Protein AF-A0A6C0I7S0-F1 (afdb_monomer)

Secondary structure (DSSP, 8-state):
--HHHHHHHHHHHHHHHIIIIISPPGGGG--TT----HHHHHHHHHHHHHHHHHHHHHHHHHHHHHHHHHHH-S-HHHHHHHHHHHHHHHIIIIIHHHHHHHHH-GGGGHHHIIIIIHHHHHHHHHHHHHHTBS-HHHHHHHHT-THHHHSS--STTHHHHHHHHT-TTS---B-TT---TTS-TT--HHHHHHHHHHHHHHHHHHHHHHHHHHHHHHHHHHHHHHSPP---HHHHHHHHHHHHHHHHHHHHHHHHHHHHHHT--

Mean predicted aligned error: 9.05 Å

Foldseek 3Di:
DPLLVVLLVQLLVLLCCLLPPQQDDQVVQQPPVRDGPPVVSVVSRVVSVVVSLVSSLVVQLVSLLVVLCVVQVADSVQCSVVSNCLRCVLSCVLVVVLVVCCVVPVCVLLVQLLPVLCVVLVVLLLCLCVVFFQDPVVSVVCNVPSSVPQSVDAPVCLVVSVCQCPPPVHPRRGHQVDDDPPDPPPAGSSRSSVSSRSSSSSRSSSVSSSVSSNVSSVVSVVCSVPDDGPHDPVRVVVVVVVVVVVVVVVVVVVVVVVVVVVVVD

pLDDT: mean 86.62, std 11.08, range [48.31, 98.19]

Nearest PDB structures (foldseek):
  9g2t-assembly1_A  TM=1.875E-01  e=5.196E+00  Mycolicibacterium thermoresistibile ATCC 19527
  4wjg-assembly1_E  TM=1.668E-01  e=9.034E+00  Trypanosoma brucei brucei

Structure (mmCIF, N/CA/C/O backbone):
data_AF-A0A6C0I7S0-F1
#
_entry.id   AF-A0A6C0I7S0-F1
#
loop_
_atom_site.group_PDB
_atom_site.id
_atom_site.type_symbol
_atom_site.label_atom_id
_atom_site.label_alt_id
_atom_site.label_comp_id
_atom_site.label_asym_id
_atom_site.label_entity_id
_atom_site.label_seq_id
_atom_site.pdbx_PDB_ins_code
_atom_site.Cartn_x
_atom_site.Cartn_y
_atom_site.Cartn_z
_atom_site.occupancy
_atom_site.B_iso_or_equiv
_atom_site.auth_seq_id
_atom_site.auth_comp_id
_atom_site.auth_asym_id
_atom_site.auth_atom_id
_atom_site.pdbx_PDB_model_num
ATOM 1 N N . MET A 1 1 ? -4.718 -13.356 21.025 1.00 59.31 1 MET A N 1
ATOM 2 C CA . MET A 1 1 ? -3.854 -12.414 20.284 1.00 59.31 1 MET A CA 1
ATOM 3 C C . MET A 1 1 ? -4.303 -11.017 20.655 1.00 59.31 1 MET A C 1
ATOM 5 O O . MET A 1 1 ? -5.509 -10.812 20.714 1.00 59.31 1 MET A O 1
ATOM 9 N N . ASP A 1 2 ? -3.375 -10.118 20.981 1.00 85.31 2 ASP A N 1
ATOM 10 C CA . ASP A 1 2 ? -3.702 -8.721 21.288 1.00 85.31 2 ASP A CA 1
ATOM 11 C C . ASP A 1 2 ? -4.478 -8.106 20.110 1.00 85.31 2 ASP A C 1
ATOM 13 O O . ASP A 1 2 ? -4.100 -8.317 18.953 1.00 85.31 2 ASP A O 1
ATOM 17 N N . ILE A 1 3 ? -5.572 -7.389 20.389 1.00 86.00 3 ILE A N 1
ATOM 18 C CA . ILE A 1 3 ? -6.407 -6.755 19.359 1.00 86.00 3 ILE A CA 1
ATOM 19 C C . ILE A 1 3 ? -5.583 -5.811 18.481 1.00 86.00 3 ILE A C 1
ATOM 21 O O . ILE A 1 3 ? -5.853 -5.698 17.288 1.00 86.00 3 ILE A O 1
ATOM 25 N N . TYR A 1 4 ? -4.540 -5.201 19.054 1.00 88.56 4 TYR A N 1
ATOM 26 C CA . TYR A 1 4 ? -3.578 -4.368 18.345 1.00 88.56 4 TYR A CA 1
ATOM 27 C C . TYR A 1 4 ? -2.891 -5.150 17.219 1.00 88.56 4 TYR A C 1
ATOM 29 O O . TYR A 1 4 ? -2.842 -4.708 16.070 1.00 88.56 4 TYR A O 1
ATOM 37 N N . LEU A 1 5 ? -2.403 -6.355 17.530 1.00 92.75 5 LEU A N 1
ATOM 38 C CA . LEU A 1 5 ? -1.716 -7.194 16.554 1.00 92.75 5 LEU A CA 1
ATOM 39 C C . LEU A 1 5 ? -2.690 -7.695 15.482 1.00 92.75 5 LEU A C 1
ATOM 41 O O . LEU A 1 5 ? -2.336 -7.729 14.307 1.00 92.75 5 LEU A O 1
ATOM 45 N N . ILE A 1 6 ? -3.930 -8.023 15.867 1.00 94.75 6 ILE A N 1
ATOM 46 C CA . ILE A 1 6 ? -4.990 -8.386 14.913 1.00 94.75 6 ILE A CA 1
ATOM 47 C C . ILE A 1 6 ? -5.251 -7.225 13.947 1.00 94.75 6 ILE A C 1
ATOM 49 O O . ILE A 1 6 ? -5.276 -7.437 12.737 1.00 94.75 6 ILE A O 1
ATOM 53 N N . ALA A 1 7 ? -5.405 -6.004 14.463 1.00 95.12 7 ALA A N 1
ATOM 54 C CA . ALA A 1 7 ? -5.648 -4.805 13.666 1.00 95.12 7 ALA A CA 1
ATOM 55 C C . ALA A 1 7 ? -4.535 -4.544 12.648 1.00 95.12 7 ALA A C 1
ATOM 57 O O . ALA A 1 7 ? -4.828 -4.277 11.478 1.00 95.12 7 ALA A O 1
ATOM 58 N N . LEU A 1 8 ? -3.275 -4.693 13.064 1.00 96.38 8 LEU A N 1
ATOM 59 C CA . LEU A 1 8 ? -2.126 -4.536 12.177 1.00 96.38 8 LEU A CA 1
ATOM 60 C C . LEU A 1 8 ? -2.063 -5.644 11.115 1.00 96.38 8 LEU A C 1
ATOM 62 O O . 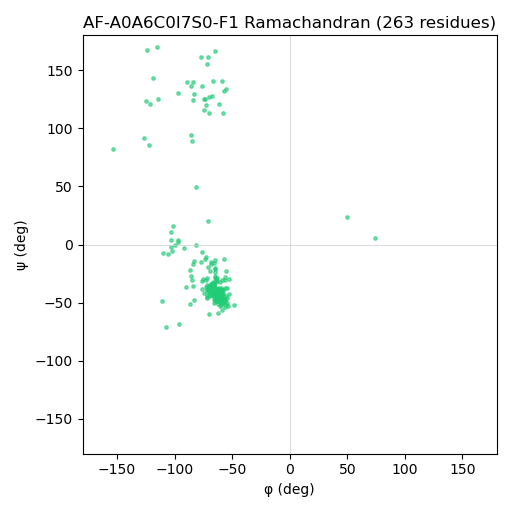LEU A 1 8 ? -1.849 -5.352 9.941 1.00 96.38 8 LEU A O 1
ATOM 66 N N . ILE A 1 9 ? -2.300 -6.904 11.495 1.00 97.12 9 ILE A N 1
ATOM 67 C CA . ILE A 1 9 ? -2.328 -8.033 10.550 1.00 97.12 9 ILE A CA 1
ATOM 68 C C . ILE A 1 9 ? -3.428 -7.830 9.505 1.00 97.12 9 ILE A C 1
ATOM 70 O O . ILE A 1 9 ? -3.169 -7.973 8.312 1.00 97.12 9 ILE A O 1
ATOM 74 N N . VAL A 1 10 ? -4.639 -7.456 9.930 1.00 97.62 10 VAL A N 1
ATOM 75 C CA . VAL A 1 10 ? -5.757 -7.186 9.016 1.00 97.62 10 VAL A CA 1
ATOM 76 C C . VAL A 1 10 ? -5.407 -6.049 8.056 1.00 97.62 10 VAL A C 1
ATOM 78 O O . VAL A 1 10 ? -5.639 -6.179 6.855 1.00 97.62 10 VAL A O 1
ATOM 81 N N . PHE A 1 11 ? -4.784 -4.973 8.544 1.00 98.00 11 PHE A N 1
ATOM 82 C CA . PHE A 1 11 ? -4.325 -3.881 7.686 1.00 98.00 11 PHE A CA 1
ATOM 83 C C . PHE A 1 11 ? -3.283 -4.338 6.653 1.00 98.00 11 PHE A C 1
ATOM 85 O O . PHE A 1 11 ? -3.398 -4.002 5.473 1.00 98.00 11 PHE A O 1
ATOM 92 N N . ILE A 1 12 ? -2.284 -5.123 7.069 1.00 97.88 12 ILE A N 1
ATOM 93 C CA . ILE A 1 12 ? -1.244 -5.649 6.171 1.00 97.88 12 ILE A CA 1
ATOM 94 C C . ILE A 1 12 ? -1.873 -6.537 5.094 1.00 97.88 12 ILE A C 1
ATOM 96 O O . ILE A 1 12 ? -1.572 -6.373 3.914 1.00 97.88 12 ILE A O 1
ATOM 100 N N . VAL A 1 13 ? -2.795 -7.426 5.472 1.00 98.00 13 VAL A N 1
ATOM 101 C CA . VAL A 1 13 ? -3.511 -8.291 4.523 1.00 98.00 13 VAL A CA 1
ATOM 102 C C . VAL A 1 13 ? -4.315 -7.460 3.521 1.00 98.00 13 VAL A C 1
ATOM 104 O O . VAL A 1 13 ? -4.209 -7.695 2.319 1.00 98.00 13 VAL A O 1
ATOM 107 N N . LEU A 1 14 ? -5.067 -6.453 3.977 1.00 98.19 14 LEU A N 1
ATOM 108 C CA . LEU A 1 14 ? -5.803 -5.550 3.085 1.00 98.19 14 LEU A CA 1
ATOM 109 C C . LEU A 1 14 ? -4.871 -4.768 2.153 1.00 98.19 14 LEU A C 1
ATOM 111 O O . LEU A 1 14 ? -5.199 -4.573 0.984 1.00 98.19 14 LEU A O 1
ATOM 115 N N . THR A 1 15 ? -3.701 -4.360 2.645 1.00 97.69 15 THR A N 1
ATOM 116 C CA . THR A 1 15 ? -2.685 -3.664 1.845 1.00 97.69 15 THR A CA 1
ATOM 117 C C . THR A 1 15 ? -2.145 -4.579 0.748 1.00 97.69 15 THR A C 1
ATOM 119 O O . THR A 1 15 ? -2.098 -4.181 -0.415 1.00 97.69 15 THR A O 1
ATOM 122 N N . ILE A 1 16 ? -1.821 -5.834 1.074 1.00 96.56 16 ILE A N 1
ATOM 123 C CA . ILE A 1 16 ? -1.388 -6.834 0.087 1.00 96.56 16 ILE A CA 1
ATOM 124 C C . ILE A 1 16 ? -2.490 -7.074 -0.951 1.00 96.56 16 ILE A C 1
ATOM 126 O O . ILE A 1 16 ? -2.216 -7.022 -2.148 1.00 96.56 16 ILE A O 1
ATOM 130 N N . ILE A 1 17 ? -3.740 -7.273 -0.520 1.00 97.00 17 ILE A N 1
ATOM 131 C CA . ILE A 1 17 ? -4.885 -7.449 -1.429 1.00 97.00 17 ILE A CA 1
ATOM 132 C C . ILE A 1 17 ? -5.022 -6.242 -2.359 1.00 97.00 17 ILE A C 1
ATOM 134 O O . ILE A 1 17 ? -5.227 -6.410 -3.562 1.00 97.00 17 ILE A O 1
ATOM 138 N N . TYR A 1 18 ? -4.873 -5.025 -1.835 1.00 97.44 18 TYR A N 1
ATOM 139 C CA . TYR A 1 18 ? -4.932 -3.828 -2.659 1.00 97.44 18 TYR A CA 1
ATOM 140 C C . TYR A 1 18 ? -3.847 -3.831 -3.740 1.00 97.44 18 TYR A C 1
ATOM 142 O O . TYR A 1 18 ? -4.183 -3.700 -4.912 1.00 97.44 18 TYR A O 1
ATOM 150 N N . PHE A 1 19 ? -2.576 -4.026 -3.388 1.00 95.62 19 PHE A N 1
ATOM 151 C CA . PHE A 1 19 ? -1.480 -3.941 -4.361 1.00 95.62 19 PHE A CA 1
ATOM 152 C C . PHE A 1 19 ? -1.401 -5.124 -5.332 1.00 95.62 19 PHE A C 1
ATOM 154 O O . PHE A 1 19 ? -0.966 -4.928 -6.463 1.00 95.62 19 PHE A O 1
ATOM 161 N N . VAL A 1 20 ? -1.812 -6.324 -4.916 1.00 92.81 20 VAL A N 1
ATOM 162 C CA . VAL A 1 20 ? -1.714 -7.543 -5.737 1.00 92.81 20 VAL A CA 1
ATOM 163 C C . VAL A 1 20 ? -2.967 -7.772 -6.583 1.00 92.81 20 VAL A C 1
ATOM 165 O O . VAL A 1 20 ? -2.861 -8.248 -7.709 1.00 92.81 20 VAL A O 1
ATOM 168 N N . VAL A 1 21 ? -4.154 -7.456 -6.054 1.00 93.25 21 VAL A N 1
ATOM 169 C CA . VAL A 1 21 ? -5.435 -7.828 -6.683 1.00 93.25 21 VAL A CA 1
ATOM 170 C C . VAL A 1 21 ? -6.184 -6.615 -7.219 1.00 93.25 21 VAL A C 1
ATOM 172 O O . VAL A 1 21 ? -6.668 -6.638 -8.350 1.00 93.25 21 VAL A O 1
ATOM 175 N N . LEU A 1 22 ? -6.327 -5.559 -6.414 1.00 94.12 22 LEU A N 1
ATOM 176 C CA . LEU A 1 22 ? -7.192 -4.436 -6.784 1.00 94.12 22 LEU A CA 1
ATOM 177 C C . LEU A 1 22 ? -6.484 -3.443 -7.701 1.00 94.12 22 LEU A C 1
ATOM 179 O O . LEU A 1 22 ? -7.070 -3.031 -8.706 1.00 94.12 22 LEU A O 1
ATOM 183 N N . LYS A 1 23 ? -5.255 -3.039 -7.368 1.00 93.00 23 LYS A N 1
ATOM 184 C CA . LYS A 1 23 ? -4.511 -1.994 -8.072 1.00 93.00 23 LYS A CA 1
ATOM 185 C C . LYS A 1 23 ? -4.375 -2.365 -9.558 1.00 93.00 23 LYS A C 1
ATOM 187 O O . LYS A 1 23 ? -4.072 -3.514 -9.867 1.00 93.00 23 LYS A O 1
ATOM 192 N N . PRO A 1 24 ? -4.671 -1.443 -10.496 1.00 89.81 24 PRO A N 1
ATOM 193 C CA . PRO A 1 24 ? -4.573 -1.742 -11.920 1.00 89.81 24 PRO A CA 1
ATOM 194 C C . PRO A 1 24 ? -3.152 -2.173 -12.294 1.00 89.81 24 PRO A C 1
ATOM 196 O O . PRO A 1 24 ? -2.176 -1.592 -11.821 1.00 89.81 24 PRO A O 1
ATOM 199 N N . ASP A 1 25 ? -3.049 -3.166 -13.172 1.00 86.50 25 ASP A N 1
ATOM 200 C CA . ASP A 1 25 ? -1.787 -3.497 -13.827 1.00 86.50 25 ASP A CA 1
ATOM 201 C C . ASP A 1 25 ? -1.502 -2.424 -14.881 1.00 86.50 25 ASP A C 1
ATOM 203 O O . ASP A 1 25 ? -2.349 -2.162 -15.740 1.00 86.50 25 ASP A O 1
ATOM 207 N N . ILE A 1 26 ? -0.327 -1.797 -14.802 1.00 86.69 26 ILE A N 1
ATOM 208 C CA . ILE A 1 26 ? 0.057 -0.725 -15.720 1.00 86.69 26 ILE A CA 1
ATOM 209 C C . ILE A 1 26 ? 0.155 -1.238 -17.157 1.00 86.69 26 ILE A C 1
ATOM 211 O O . ILE A 1 26 ? -0.156 -0.499 -18.084 1.00 86.69 26 ILE A O 1
ATOM 215 N N . LEU A 1 27 ? 0.478 -2.523 -17.355 1.00 84.88 27 LEU A N 1
ATOM 216 C CA . LEU A 1 27 ? 0.561 -3.110 -18.691 1.00 84.88 27 LEU A CA 1
ATOM 217 C C . LEU A 1 27 ? -0.790 -3.182 -19.395 1.00 84.88 27 LEU A C 1
ATOM 219 O O . LEU A 1 27 ? -0.850 -3.054 -20.613 1.00 84.88 27 LEU A O 1
ATOM 223 N N . LYS A 1 28 ? -1.877 -3.363 -18.640 1.00 82.81 28 LYS A N 1
ATOM 224 C CA . LYS A 1 28 ? -3.237 -3.406 -19.199 1.00 82.81 28 LYS A CA 1
ATOM 225 C C . LYS A 1 28 ? -3.738 -2.030 -19.631 1.00 82.81 28 LYS A C 1
ATOM 227 O O . LYS A 1 28 ? -4.759 -1.956 -20.301 1.00 82.81 28 LYS A O 1
ATOM 232 N N . GLN A 1 29 ? -3.038 -0.973 -19.223 1.00 80.00 29 GLN A N 1
ATOM 233 C CA . GLN A 1 29 ? -3.363 0.414 -19.535 1.00 80.00 29 GLN A CA 1
ATOM 234 C C . GLN A 1 29 ? -2.468 0.992 -20.634 1.00 80.00 29 GLN A C 1
ATOM 236 O O . GLN A 1 29 ? -2.584 2.176 -20.932 1.00 80.00 29 GLN A O 1
ATOM 241 N N . ILE A 1 30 ? -1.574 0.192 -21.227 1.00 79.69 30 ILE A N 1
ATOM 242 C CA . ILE A 1 30 ? -0.756 0.647 -22.351 1.00 79.69 30 ILE A CA 1
ATOM 243 C C . ILE A 1 30 ? -1.656 0.704 -23.601 1.00 79.69 30 ILE A C 1
ATOM 245 O O . ILE A 1 30 ? -2.151 -0.343 -24.024 1.00 79.69 30 ILE A O 1
ATOM 249 N N . PRO A 1 31 ? -1.892 1.892 -24.189 1.00 73.19 31 PRO A N 1
ATOM 250 C CA . PRO A 1 31 ? -2.618 2.027 -25.450 1.00 73.19 31 PRO A CA 1
ATOM 251 C C . PRO A 1 31 ? -1.850 1.382 -26.614 1.00 73.19 31 PRO A C 1
ATOM 253 O O . PRO A 1 31 ? -0.652 1.120 -26.518 1.00 73.19 31 PRO A O 1
ATOM 256 N N . GLU A 1 32 ? -2.514 1.196 -27.759 1.00 69.38 32 GLU A N 1
ATOM 257 C CA . GLU A 1 32 ? -1.899 0.632 -28.977 1.00 69.38 32 GLU A CA 1
ATOM 258 C C . GLU A 1 32 ? -0.644 1.395 -29.445 1.00 69.38 32 GLU A C 1
ATOM 260 O O . GLU A 1 32 ? 0.214 0.822 -30.112 1.00 69.38 32 GLU A O 1
ATOM 265 N N . SER A 1 33 ? -0.494 2.668 -29.057 1.00 69.94 33 SER A N 1
ATOM 266 C CA . SER A 1 33 ? 0.694 3.480 -29.343 1.00 69.94 33 SER A CA 1
ATOM 267 C C . SER A 1 33 ? 1.959 3.036 -28.595 1.00 69.94 33 SER A C 1
ATOM 269 O O . SER A 1 33 ? 3.051 3.477 -28.946 1.00 69.94 33 SER A O 1
ATOM 271 N N . GLY A 1 34 ? 1.845 2.194 -27.560 1.00 74.88 34 GLY A N 1
ATOM 272 C CA . GLY A 1 34 ? 2.985 1.694 -26.781 1.00 74.88 34 GLY A CA 1
ATOM 273 C C . GLY A 1 34 ? 3.616 2.712 -25.818 1.00 74.88 34 GLY A C 1
ATOM 274 O O . GLY A 1 34 ? 4.642 2.409 -25.197 1.00 74.88 34 GLY A O 1
ATOM 275 N N . ILE A 1 35 ? 3.020 3.903 -25.689 1.00 80.31 35 ILE A N 1
ATOM 276 C CA . ILE A 1 35 ? 3.423 4.965 -24.757 1.00 80.31 35 ILE A CA 1
ATOM 277 C C . ILE A 1 35 ? 2.545 4.881 -23.511 1.00 80.31 35 ILE A C 1
ATOM 279 O O . ILE A 1 35 ? 1.322 4.812 -23.620 1.00 80.31 35 ILE A O 1
ATOM 283 N N . ILE A 1 36 ? 3.157 4.892 -22.331 1.00 84.19 36 ILE A N 1
ATOM 284 C CA . ILE A 1 36 ? 2.434 4.830 -21.061 1.00 84.19 36 ILE A CA 1
ATOM 285 C C . ILE A 1 36 ? 1.730 6.161 -20.797 1.00 84.19 36 ILE A C 1
ATOM 287 O O . ILE A 1 36 ? 2.371 7.194 -20.614 1.00 84.19 36 ILE A O 1
ATOM 291 N N . ASP A 1 37 ? 0.406 6.114 -20.683 1.00 87.50 37 ASP A N 1
ATOM 292 C CA . ASP A 1 37 ? -0.381 7.220 -20.144 1.00 87.50 37 ASP A CA 1
ATOM 293 C C . ASP A 1 37 ? -0.442 7.111 -18.610 1.00 87.50 37 ASP A C 1
ATOM 295 O O . ASP A 1 37 ? -1.257 6.387 -18.023 1.00 87.50 37 ASP A O 1
ATOM 299 N N . VAL A 1 38 ? 0.480 7.814 -17.948 1.00 86.94 38 VAL A N 1
ATOM 300 C CA . VAL A 1 38 ? 0.603 7.815 -16.483 1.00 86.94 38 VAL A CA 1
ATOM 301 C C . VAL A 1 38 ? -0.632 8.436 -15.816 1.00 86.94 38 VAL A C 1
ATOM 303 O O . VAL A 1 38 ? -1.038 7.990 -14.737 1.00 86.94 38 VAL A O 1
ATOM 306 N N . GLU A 1 39 ? -1.263 9.431 -16.443 1.00 88.12 39 GLU A N 1
ATOM 307 C CA . GLU A 1 39 ? -2.434 10.120 -15.894 1.00 88.12 39 GLU A CA 1
ATOM 308 C C . GLU A 1 39 ? -3.678 9.226 -15.938 1.00 88.12 39 GLU A C 1
ATOM 310 O O . GLU A 1 39 ? -4.376 9.073 -14.924 1.00 88.12 39 GLU A O 1
ATOM 315 N N . ALA A 1 40 ? -3.917 8.554 -17.067 1.00 88.44 40 ALA A N 1
ATOM 316 C CA . ALA A 1 40 ? -4.988 7.570 -17.197 1.00 88.44 40 ALA A CA 1
ATOM 317 C C . ALA A 1 40 ? -4.796 6.403 -16.218 1.00 88.44 40 ALA A C 1
ATOM 319 O O . ALA A 1 40 ? -5.744 5.984 -15.538 1.00 88.44 40 ALA A O 1
ATOM 320 N N . TYR A 1 41 ? -3.558 5.916 -16.068 1.00 89.44 41 TYR A N 1
ATOM 321 C CA . TYR A 1 41 ? -3.226 4.884 -15.088 1.00 89.44 41 TYR A CA 1
ATOM 322 C C . TYR A 1 41 ? -3.574 5.322 -13.655 1.00 89.44 41 TYR A C 1
ATOM 324 O O . TYR A 1 41 ? -4.297 4.598 -12.960 1.00 89.44 41 TYR A O 1
ATOM 332 N N . LYS A 1 42 ? -3.141 6.514 -13.222 1.00 89.44 42 LYS A N 1
ATOM 333 C CA . LYS A 1 42 ? -3.455 7.057 -11.886 1.00 89.44 42 LYS A CA 1
ATOM 334 C C . LYS A 1 42 ? -4.958 7.202 -11.666 1.00 89.44 42 LYS A C 1
ATOM 336 O O . LYS A 1 42 ? -5.481 6.717 -10.661 1.00 89.44 42 LYS A O 1
ATOM 341 N N . THR A 1 43 ? -5.661 7.780 -12.635 1.00 91.06 43 THR A N 1
ATOM 342 C CA . THR A 1 43 ? -7.117 7.978 -12.580 1.00 91.06 43 THR A CA 1
ATOM 343 C C . THR A 1 43 ? -7.856 6.650 -12.422 1.00 91.06 43 THR A C 1
ATOM 345 O O . THR A 1 43 ? -8.783 6.542 -11.620 1.00 91.06 43 THR A O 1
ATOM 348 N N . SER A 1 44 ? -7.396 5.596 -13.102 1.00 90.81 44 SER A N 1
ATOM 349 C CA . SER A 1 44 ? -7.967 4.251 -12.961 1.00 90.81 44 SER A CA 1
ATOM 350 C C . SER A 1 44 ? -7.698 3.596 -11.596 1.00 90.81 44 SER A C 1
ATOM 352 O O . SER A 1 44 ? -8.434 2.696 -11.182 1.00 90.81 44 SER A O 1
ATOM 354 N N . ALA A 1 45 ? -6.659 4.034 -10.878 1.00 92.81 45 ALA A N 1
ATOM 355 C CA . ALA A 1 45 ? -6.294 3.506 -9.567 1.00 92.81 45 ALA A CA 1
ATOM 356 C C . ALA A 1 45 ? -7.078 4.159 -8.415 1.00 92.81 45 ALA A C 1
ATOM 358 O O . ALA A 1 45 ? -7.351 3.482 -7.421 1.00 92.81 45 ALA A O 1
ATOM 359 N N . TYR A 1 46 ? -7.490 5.427 -8.534 1.00 92.69 46 TYR A N 1
ATOM 360 C CA . TYR A 1 46 ? -8.138 6.162 -7.436 1.00 92.69 46 TYR A CA 1
ATOM 361 C C . TYR A 1 46 ? -9.442 5.539 -6.910 1.00 92.69 46 TYR A C 1
ATOM 363 O O . TYR A 1 46 ? -9.577 5.432 -5.689 1.00 92.69 46 TYR A O 1
ATOM 371 N N . PRO A 1 47 ? -10.381 5.044 -7.744 1.00 94.62 47 PRO A N 1
ATOM 372 C CA . PRO A 1 47 ? -11.585 4.390 -7.226 1.00 94.62 47 PRO A CA 1
ATOM 373 C C . PRO A 1 47 ? -11.262 3.132 -6.406 1.00 94.62 47 PRO A C 1
ATOM 375 O O . PRO A 1 47 ? -11.865 2.880 -5.365 1.00 94.62 47 PRO A O 1
ATOM 378 N N . LYS A 1 48 ? -10.263 2.356 -6.841 1.00 95.81 48 LYS A N 1
ATOM 379 C CA . LYS A 1 48 ? -9.801 1.146 -6.145 1.00 95.81 48 LYS A CA 1
ATOM 380 C C . LYS A 1 48 ? -9.088 1.485 -4.838 1.00 95.81 48 LYS A C 1
ATOM 382 O O . LYS A 1 48 ? -9.254 0.774 -3.850 1.00 95.81 48 LYS A O 1
ATOM 387 N N . LEU A 1 49 ? -8.342 2.589 -4.817 1.00 96.00 49 LEU A N 1
ATOM 388 C CA . LEU A 1 49 ? -7.738 3.128 -3.602 1.00 96.00 49 LEU A CA 1
ATOM 389 C C . LEU A 1 49 ? -8.810 3.568 -2.594 1.00 96.00 49 LEU A C 1
ATOM 391 O O . LEU A 1 49 ? -8.689 3.266 -1.411 1.00 96.00 49 LEU A O 1
ATOM 395 N N . ALA A 1 50 ? -9.893 4.203 -3.053 1.00 95.88 50 ALA A N 1
ATOM 396 C CA . ALA A 1 50 ? -11.016 4.569 -2.191 1.00 95.88 50 ALA A CA 1
ATOM 397 C C . ALA A 1 50 ? -11.689 3.331 -1.568 1.00 95.88 50 ALA A C 1
ATOM 399 O O . ALA A 1 50 ? -11.958 3.319 -0.367 1.00 95.88 50 ALA A O 1
ATOM 400 N N . ILE A 1 51 ? -11.886 2.260 -2.349 1.00 96.94 51 ILE A N 1
ATOM 401 C CA . ILE A 1 51 ? -12.393 0.972 -1.840 1.00 96.94 51 ILE A CA 1
ATOM 402 C C . ILE A 1 51 ? -11.467 0.412 -0.753 1.00 96.94 51 ILE A C 1
ATOM 404 O O . ILE A 1 51 ? -11.949 -0.027 0.291 1.00 96.94 51 ILE A O 1
ATOM 408 N N . PHE A 1 52 ? -10.148 0.457 -0.965 1.00 97.62 52 PHE A N 1
ATOM 409 C CA . PHE A 1 52 ? -9.167 0.040 0.038 1.00 97.62 52 PHE A CA 1
ATOM 410 C C . PHE A 1 52 ? -9.288 0.851 1.338 1.00 97.62 52 PHE A C 1
ATOM 412 O O . PHE A 1 52 ? -9.378 0.254 2.410 1.00 97.62 52 PHE A O 1
ATOM 419 N N . VAL A 1 53 ? -9.365 2.185 1.262 1.00 97.50 53 VAL A N 1
ATOM 420 C CA . VAL A 1 53 ? -9.512 3.050 2.450 1.00 97.50 53 VAL A CA 1
ATOM 421 C C . VAL A 1 53 ? -10.800 2.733 3.211 1.00 97.50 53 VAL A C 1
ATOM 423 O O . VAL A 1 53 ? -10.773 2.587 4.432 1.00 97.50 53 VAL A O 1
ATOM 426 N N . VAL A 1 54 ? -11.920 2.557 2.504 1.00 97.38 54 VAL A N 1
ATOM 427 C CA . VAL A 1 54 ? -13.200 2.179 3.122 1.00 97.38 54 VAL A CA 1
ATOM 428 C C . VAL A 1 54 ? -13.099 0.814 3.807 1.00 97.38 54 VAL A C 1
ATOM 430 O O . VAL A 1 54 ? -13.526 0.677 4.954 1.00 97.38 54 VAL A O 1
ATOM 433 N N . ALA A 1 55 ? -12.495 -0.181 3.151 1.00 97.94 55 ALA A N 1
ATOM 434 C CA . ALA A 1 55 ? -12.297 -1.510 3.729 1.00 97.94 55 ALA A CA 1
ATOM 435 C C . ALA A 1 55 ? -11.433 -1.461 4.999 1.00 97.94 55 ALA A C 1
ATOM 437 O O . ALA A 1 55 ? -11.775 -2.090 6.004 1.00 97.94 55 ALA A O 1
ATOM 438 N N . VAL A 1 56 ? -10.359 -0.663 4.988 1.00 98.00 56 VAL A N 1
ATOM 439 C CA . VAL A 1 56 ? -9.534 -0.409 6.174 1.00 98.00 56 VAL A CA 1
ATOM 440 C C . VAL A 1 56 ? -10.388 0.202 7.280 1.00 98.00 56 VAL A C 1
ATOM 442 O O . VAL A 1 56 ? -10.497 -0.403 8.341 1.00 98.00 56 VAL A O 1
ATOM 445 N N . CYS A 1 57 ? -11.065 1.327 7.046 1.00 97.56 57 CYS A N 1
ATOM 446 C CA . CYS A 1 57 ? -11.856 1.988 8.086 1.00 97.56 57 CYS A CA 1
ATOM 447 C C . CYS A 1 57 ? -12.944 1.081 8.681 1.00 97.56 57 CYS A C 1
ATOM 449 O O . CYS A 1 57 ? -13.103 1.055 9.900 1.00 97.56 57 CYS A O 1
ATOM 451 N N . ILE A 1 58 ? -13.649 0.298 7.857 1.00 97.75 58 ILE A N 1
ATOM 452 C CA . ILE A 1 58 ? -14.661 -0.660 8.332 1.00 97.75 58 ILE A CA 1
ATOM 453 C C . ILE A 1 58 ? -14.013 -1.743 9.198 1.00 97.75 58 ILE A C 1
ATOM 455 O O . ILE A 1 58 ? -14.488 -2.009 10.302 1.00 97.75 58 ILE A O 1
ATOM 459 N N . SER A 1 59 ? -12.919 -2.352 8.731 1.00 97.56 59 SER A N 1
ATOM 460 C CA . SER A 1 59 ? -12.238 -3.412 9.483 1.00 97.56 59 SER A CA 1
ATOM 461 C C . SER A 1 59 ? -11.727 -2.919 10.842 1.00 97.56 59 SER A C 1
ATOM 463 O O . SER A 1 59 ? -11.935 -3.572 11.863 1.00 97.56 59 SER A O 1
ATOM 465 N N . GLN A 1 60 ? -11.143 -1.722 10.875 1.00 97.12 60 GLN A N 1
ATOM 466 C CA . GLN A 1 60 ? -10.606 -1.108 12.086 1.00 97.12 60 GLN A CA 1
ATOM 467 C C . GLN A 1 60 ? -11.724 -0.697 13.044 1.00 97.12 60 GLN A C 1
ATOM 469 O O . GLN A 1 60 ? -11.605 -0.883 14.252 1.00 97.12 60 GLN A O 1
ATOM 474 N N . PHE A 1 61 ? -12.853 -0.226 12.515 1.00 96.19 61 PHE A N 1
ATOM 475 C CA . PHE A 1 61 ? -14.019 0.124 13.319 1.00 96.19 61 PHE A CA 1
ATOM 476 C C . PHE A 1 61 ? -14.617 -1.100 14.017 1.00 96.19 61 PHE A C 1
ATOM 478 O O . PHE A 1 61 ? -14.934 -1.038 15.208 1.00 96.19 61 PHE A O 1
ATOM 485 N N . ILE A 1 62 ? -14.718 -2.229 13.307 1.00 95.00 62 ILE A N 1
ATOM 486 C CA . ILE A 1 62 ? -15.181 -3.501 13.876 1.00 95.00 62 ILE A CA 1
ATOM 487 C C . ILE A 1 62 ? -14.259 -3.938 15.021 1.00 95.00 62 ILE A C 1
ATOM 489 O O . ILE A 1 62 ? -14.744 -4.263 16.106 1.00 95.00 62 ILE A O 1
ATOM 493 N N . LEU A 1 63 ? -12.940 -3.903 14.814 1.00 94.81 63 LEU A N 1
ATOM 494 C CA . LEU A 1 63 ? -11.964 -4.317 15.827 1.00 94.81 63 LEU A CA 1
ATOM 495 C C . LEU A 1 63 ? -11.949 -3.385 17.044 1.00 94.81 63 LEU A C 1
ATOM 497 O O . LEU A 1 63 ? -11.974 -3.860 18.177 1.00 94.81 63 LEU A O 1
ATOM 501 N N . ASN A 1 64 ? -11.992 -2.069 16.837 1.00 93.44 64 ASN A N 1
ATOM 502 C CA . ASN A 1 64 ? -12.027 -1.096 17.931 1.00 93.44 64 ASN A CA 1
ATOM 503 C C . ASN A 1 64 ? -13.329 -1.187 18.739 1.00 93.44 64 ASN A C 1
ATOM 505 O O . ASN A 1 64 ? -13.315 -1.072 19.965 1.00 93.44 64 ASN A O 1
ATOM 509 N N . THR A 1 65 ? -14.452 -1.461 18.072 1.00 91.75 65 THR A N 1
ATOM 510 C CA . THR A 1 65 ? -15.732 -1.724 18.745 1.00 91.75 65 THR A CA 1
ATOM 511 C C . THR A 1 65 ? -15.665 -3.013 19.563 1.00 91.75 65 THR A C 1
ATOM 513 O O . THR A 1 65 ? -16.098 -3.037 20.715 1.00 91.75 65 THR A O 1
ATOM 516 N N . ALA A 1 66 ? -15.091 -4.082 19.002 1.00 90.31 66 ALA A N 1
ATOM 517 C CA . ALA A 1 66 ? -14.897 -5.340 19.717 1.00 90.31 66 ALA A CA 1
ATOM 518 C C . ALA A 1 66 ? -14.016 -5.147 20.961 1.00 90.31 66 ALA A C 1
ATOM 520 O O . ALA A 1 66 ? -14.379 -5.619 22.039 1.00 90.31 66 ALA A O 1
ATOM 521 N N . TYR A 1 67 ? -12.924 -4.385 20.844 1.00 90.25 67 TYR A N 1
ATOM 522 C CA . TYR A 1 67 ? -12.068 -4.041 21.977 1.00 90.25 67 TYR A CA 1
ATOM 523 C C . TYR A 1 67 ? -12.853 -3.354 23.098 1.00 90.25 67 TYR A C 1
ATOM 525 O O . TYR A 1 67 ? -12.848 -3.837 24.231 1.00 90.25 67 TYR A O 1
ATOM 533 N N . LEU A 1 68 ? -13.589 -2.279 22.791 1.00 88.31 68 LEU A N 1
ATOM 534 C CA . LEU A 1 68 ? -14.353 -1.551 23.808 1.00 88.31 68 LEU A CA 1
ATOM 535 C C . LEU A 1 68 ? -15.439 -2.412 24.456 1.00 88.31 68 LEU A C 1
ATOM 537 O O . LEU A 1 68 ? -15.609 -2.350 25.670 1.00 88.31 68 LEU A O 1
ATOM 541 N N . ASN A 1 69 ? -16.126 -3.263 23.692 1.00 85.69 69 ASN A N 1
ATOM 542 C CA . ASN A 1 69 ? -17.137 -4.162 24.253 1.00 85.69 69 ASN A CA 1
ATOM 543 C C . ASN A 1 69 ? -16.522 -5.164 25.240 1.00 85.69 69 ASN A C 1
ATOM 545 O O . ASN A 1 69 ? -17.103 -5.415 26.293 1.00 85.69 69 ASN A O 1
ATOM 549 N N . THR A 1 70 ? -15.334 -5.701 24.935 1.00 85.50 70 THR A N 1
ATOM 550 C CA . THR A 1 70 ? -14.624 -6.605 25.859 1.00 85.50 70 TH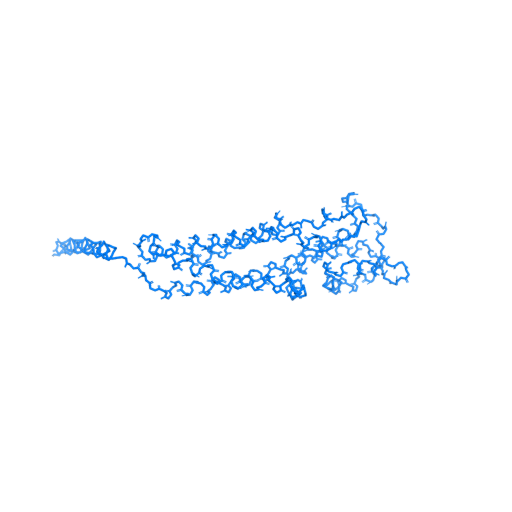R A CA 1
ATOM 551 C C . THR A 1 70 ? -14.078 -5.884 27.089 1.00 85.50 70 THR A C 1
ATOM 553 O O . THR A 1 70 ? -14.116 -6.440 28.181 1.00 85.50 70 THR A O 1
ATOM 556 N N . LYS A 1 71 ? -13.612 -4.638 26.934 1.00 84.94 71 LYS A N 1
ATOM 557 C CA . LYS A 1 71 ? -13.081 -3.824 28.034 1.00 84.94 71 LYS A CA 1
ATOM 558 C C . LYS A 1 71 ? -14.180 -3.342 28.984 1.00 84.94 71 LYS A C 1
ATOM 560 O O . LYS A 1 71 ? -13.959 -3.289 30.189 1.00 84.94 71 LYS A O 1
ATOM 565 N N . CYS A 1 72 ? -15.338 -2.965 28.448 1.00 80.81 72 CYS A N 1
ATOM 566 C CA . CYS A 1 72 ? -16.373 -2.254 29.195 1.00 80.81 72 CYS A CA 1
ATOM 567 C C . CYS A 1 72 ? -17.560 -3.118 29.630 1.00 80.81 72 CYS A C 1
ATOM 569 O O . CYS A 1 72 ? -18.455 -2.592 30.286 1.00 80.81 72 CYS A O 1
ATOM 571 N N . SER A 1 73 ? -17.597 -4.411 29.279 1.00 72.06 73 SER A N 1
ATOM 572 C CA . SER A 1 73 ? -18.681 -5.348 29.640 1.00 72.06 73 SER A CA 1
ATOM 573 C C . SER A 1 73 ? -20.100 -4.827 29.340 1.00 72.06 73 SER A C 1
ATOM 575 O O . SER A 1 73 ? -21.066 -5.250 29.970 1.00 72.06 73 SER A O 1
ATOM 577 N N . GLY A 1 74 ? -20.228 -3.887 28.399 1.00 66.31 74 GLY A N 1
ATOM 578 C CA . GLY A 1 74 ? -21.446 -3.125 28.125 1.00 66.31 74 GLY A CA 1
ATOM 579 C C . GLY A 1 74 ? -22.020 -3.396 26.736 1.00 66.31 74 GLY A C 1
ATOM 580 O O . GLY A 1 74 ? -21.389 -4.023 25.881 1.00 66.31 74 GLY A O 1
ATOM 581 N N . ALA A 1 75 ? -23.234 -2.901 26.498 1.00 64.81 75 ALA A N 1
ATOM 582 C CA . ALA A 1 75 ? -23.906 -3.005 25.211 1.00 64.81 75 ALA A CA 1
ATOM 583 C C . ALA A 1 75 ? -23.177 -2.176 24.145 1.00 64.81 75 ALA A C 1
ATOM 585 O O . ALA A 1 75 ? -22.760 -1.042 24.375 1.00 64.81 75 ALA A O 1
ATOM 586 N N . THR A 1 76 ? -23.097 -2.718 22.928 1.00 66.69 76 THR A N 1
ATOM 587 C CA . THR A 1 76 ? -22.418 -2.088 21.783 1.00 66.69 76 THR A CA 1
ATOM 588 C C . THR A 1 76 ? -22.891 -0.658 21.509 1.00 66.69 76 THR A C 1
ATOM 590 O O . THR A 1 76 ? -22.108 0.161 21.044 1.00 66.69 76 THR A O 1
ATOM 593 N N . LYS A 1 77 ? -24.150 -0.335 21.829 1.00 70.00 77 LYS A N 1
ATOM 594 C CA . LYS A 1 77 ? -24.756 0.979 21.569 1.00 70.00 77 LYS A CA 1
ATOM 595 C C . LYS A 1 77 ? -24.088 2.126 22.325 1.00 70.00 77 LYS A C 1
ATOM 597 O O . LYS A 1 77 ? -24.030 3.223 21.783 1.00 70.00 77 LYS A O 1
ATOM 602 N N . ASP A 1 78 ? -23.550 1.872 23.513 1.00 73.75 78 ASP A N 1
ATOM 603 C CA . ASP A 1 78 ? -23.020 2.941 24.365 1.00 73.75 78 ASP A CA 1
ATOM 604 C C . ASP A 1 78 ? -21.556 3.265 24.039 1.00 73.75 78 ASP A C 1
ATOM 606 O O . ASP A 1 78 ? -21.094 4.378 24.266 1.00 73.75 78 ASP A O 1
ATOM 610 N N . ASN A 1 79 ? -20.837 2.317 23.425 1.00 80.31 79 ASN A N 1
ATOM 611 C CA . ASN A 1 79 ? -19.421 2.460 23.072 1.00 80.31 79 ASN A CA 1
ATOM 612 C C . ASN A 1 79 ? -19.177 2.689 21.570 1.00 80.31 79 ASN A C 1
ATOM 614 O O . ASN A 1 79 ? -18.052 2.990 21.167 1.00 80.31 79 ASN A O 1
ATOM 618 N N . ILE A 1 80 ? -20.211 2.574 20.726 1.00 87.88 80 ILE A N 1
ATOM 619 C CA . ILE A 1 80 ? -20.077 2.671 19.263 1.00 87.88 80 ILE A CA 1
ATOM 620 C C . ILE A 1 80 ? -19.627 4.059 18.794 1.00 87.88 80 ILE A C 1
ATOM 622 O O . ILE A 1 80 ? -18.818 4.160 17.875 1.00 87.88 80 ILE A O 1
ATOM 626 N N . GLY A 1 81 ? -20.107 5.130 19.439 1.00 87.69 81 GLY A N 1
ATOM 627 C CA . GLY A 1 81 ? -19.716 6.502 19.103 1.00 87.69 81 GLY A CA 1
ATOM 628 C C . GLY A 1 81 ? -18.239 6.757 19.403 1.00 87.69 81 GLY A C 1
ATOM 629 O O . GLY A 1 81 ? -17.508 7.285 18.567 1.00 87.69 81 GLY A O 1
ATOM 630 N N . THR A 1 82 ? -17.782 6.288 20.563 1.00 87.94 82 THR A N 1
ATOM 631 C CA . THR A 1 82 ? -16.379 6.338 20.983 1.00 87.94 82 THR A CA 1
ATOM 632 C C . THR A 1 82 ? -15.488 5.519 20.045 1.00 87.94 82 THR A C 1
ATOM 634 O O . THR A 1 82 ? -14.463 6.018 19.577 1.00 87.94 82 THR A O 1
ATOM 637 N N . ALA A 1 83 ? -15.904 4.298 19.686 1.00 90.88 83 ALA A N 1
ATOM 638 C CA . ALA A 1 83 ? -15.201 3.471 18.704 1.00 90.88 83 ALA A CA 1
ATOM 639 C C . ALA A 1 83 ? -15.109 4.161 17.335 1.00 90.88 83 ALA A C 1
ATOM 641 O O . ALA A 1 83 ? -14.058 4.122 16.694 1.00 90.88 83 ALA A O 1
ATOM 642 N N . ALA A 1 84 ? -16.186 4.811 16.887 1.00 93.62 84 ALA A N 1
ATOM 643 C CA . ALA A 1 84 ? -16.223 5.517 15.613 1.00 93.62 84 ALA A CA 1
ATOM 644 C C . ALA A 1 84 ? -15.261 6.709 15.620 1.00 93.62 84 ALA A C 1
ATOM 646 O O . ALA A 1 84 ? -14.451 6.837 14.702 1.00 93.62 84 ALA A O 1
ATOM 647 N N . LEU A 1 85 ? -15.286 7.532 16.673 1.00 92.81 85 LEU A N 1
ATOM 648 C CA . LEU A 1 85 ? -14.400 8.687 16.814 1.00 92.81 85 LEU A CA 1
ATOM 649 C C . LEU A 1 85 ? -12.926 8.270 16.777 1.00 92.81 85 LEU A C 1
ATOM 651 O O . LEU A 1 85 ? -12.158 8.808 15.983 1.00 92.81 85 LEU A O 1
ATOM 655 N N . TYR A 1 86 ? -12.539 7.275 17.577 1.00 91.56 86 TYR A N 1
ATOM 656 C CA . TYR A 1 86 ? -11.157 6.790 17.613 1.00 91.56 86 TYR A CA 1
ATOM 657 C C . TYR A 1 86 ? -10.771 5.914 16.423 1.00 91.56 86 TYR A C 1
ATOM 659 O O . TYR A 1 86 ? -9.602 5.581 16.282 1.00 91.56 86 TYR A O 1
ATO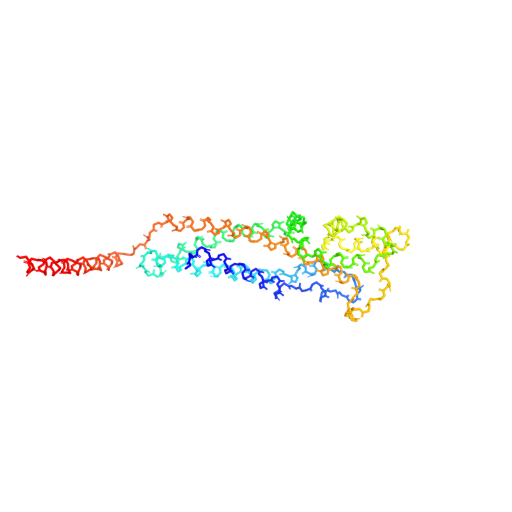M 667 N N . THR A 1 87 ? -11.708 5.563 15.543 1.00 94.19 87 THR A N 1
ATOM 668 C CA . THR A 1 87 ? -11.373 4.910 14.276 1.00 94.19 87 THR A CA 1
ATOM 669 C C . THR A 1 87 ? -11.288 5.935 13.159 1.00 94.19 87 THR A C 1
ATOM 671 O O . THR A 1 87 ? -10.212 6.195 12.634 1.00 94.19 87 THR A O 1
ATOM 674 N N . PHE A 1 88 ? -12.413 6.534 12.778 1.00 95.88 88 PHE A N 1
ATOM 675 C CA . PHE A 1 88 ? -12.495 7.312 11.549 1.00 95.88 88 PHE A CA 1
ATOM 676 C C . PHE A 1 88 ? -11.630 8.564 11.598 1.00 95.88 88 PHE A C 1
ATOM 678 O O . PHE A 1 88 ? -10.972 8.852 10.607 1.00 95.88 88 PHE A O 1
ATOM 685 N N . LEU A 1 89 ? -11.570 9.272 12.731 1.00 94.75 89 LEU A N 1
ATOM 686 C CA . LEU A 1 89 ? -10.758 10.484 12.821 1.00 94.75 89 LEU A CA 1
ATOM 687 C C . LEU A 1 89 ? -9.264 10.190 12.600 1.00 94.75 89 LEU A C 1
ATOM 689 O O . LEU A 1 89 ? -8.708 10.733 11.649 1.00 94.75 89 LEU A O 1
ATOM 693 N N . PRO A 1 90 ? -8.594 9.332 13.393 1.00 94.62 90 PRO A N 1
ATOM 694 C CA . PRO A 1 90 ? -7.171 9.084 13.188 1.00 94.62 90 PRO A CA 1
ATOM 695 C C . PRO A 1 90 ? -6.892 8.332 11.883 1.00 94.62 90 PRO A C 1
ATOM 697 O O . PRO A 1 90 ? -5.934 8.681 11.198 1.00 94.62 90 PRO A O 1
ATOM 700 N N . TRP A 1 91 ? -7.720 7.360 11.487 1.00 95.94 91 TRP A N 1
ATOM 701 C CA . TRP A 1 91 ? -7.488 6.641 10.233 1.00 95.94 91 TRP A CA 1
ATOM 702 C C . TRP A 1 91 ? -7.634 7.552 9.017 1.00 95.94 91 TRP A C 1
ATOM 704 O O . TRP A 1 91 ? -6.717 7.605 8.208 1.00 95.94 91 TRP A O 1
ATOM 714 N N . LEU A 1 92 ? -8.722 8.315 8.892 1.00 95.75 92 LEU A N 1
ATOM 715 C CA . LEU A 1 92 ? -8.899 9.206 7.741 1.00 95.75 92 LEU A CA 1
ATOM 716 C C . LEU A 1 92 ? -7.906 10.367 7.760 1.00 95.75 92 LEU A C 1
ATOM 718 O O . LEU A 1 92 ? -7.439 10.768 6.699 1.00 95.75 92 LEU A O 1
ATOM 722 N N . PHE A 1 93 ? -7.551 10.886 8.936 1.00 95.62 93 PHE A N 1
ATOM 723 C CA . PHE A 1 93 ? -6.597 11.984 9.037 1.00 95.62 93 PHE A CA 1
ATOM 724 C C . PHE A 1 93 ? -5.179 11.535 8.671 1.00 95.62 93 PHE A C 1
ATOM 726 O O . PHE A 1 93 ? -4.611 12.031 7.704 1.00 95.62 93 PHE A O 1
ATOM 733 N N . PHE A 1 94 ? -4.606 10.567 9.389 1.00 96.25 94 PHE A N 1
ATOM 734 C CA . PHE A 1 94 ? -3.211 10.175 9.174 1.00 96.25 94 PHE A CA 1
ATOM 735 C C . PHE A 1 94 ? -3.019 9.403 7.865 1.00 96.25 94 PHE A C 1
ATOM 737 O O . PHE A 1 94 ? -2.120 9.738 7.097 1.00 96.25 94 PHE A O 1
ATOM 744 N N . LEU A 1 95 ? -3.874 8.414 7.566 1.00 96.00 95 LEU A N 1
ATOM 745 C CA . LEU A 1 95 ? -3.763 7.665 6.309 1.00 96.00 95 LEU A CA 1
ATOM 746 C C . LEU A 1 95 ? -4.118 8.554 5.114 1.00 96.00 95 LEU A C 1
ATOM 748 O O . LEU A 1 95 ? -3.446 8.486 4.089 1.00 96.00 95 LEU A O 1
ATOM 752 N N . GLY A 1 96 ? -5.130 9.416 5.249 1.00 95.56 96 GLY A N 1
ATOM 753 C CA . GLY A 1 96 ? -5.507 10.366 4.204 1.00 95.56 96 GLY A CA 1
ATOM 754 C C . GLY A 1 96 ? -4.399 11.370 3.897 1.00 95.56 96 GLY A C 1
ATOM 755 O O . GLY A 1 96 ? -4.125 11.614 2.723 1.00 95.56 96 GLY A O 1
ATOM 756 N N . ILE A 1 97 ? -3.707 11.894 4.916 1.00 95.62 97 ILE A N 1
ATOM 757 C CA . ILE A 1 97 ? -2.535 12.762 4.722 1.00 95.62 97 ILE A CA 1
ATOM 758 C C . ILE A 1 97 ? -1.415 12.006 4.007 1.00 95.62 97 ILE A C 1
ATOM 760 O O . ILE A 1 97 ? -0.899 12.520 3.019 1.00 95.62 97 ILE A O 1
ATOM 764 N N . THR A 1 98 ? -1.069 10.788 4.440 1.00 95.81 98 THR A N 1
ATOM 765 C CA . THR A 1 98 ? -0.038 9.983 3.760 1.00 95.81 98 THR A CA 1
ATOM 766 C C . THR A 1 98 ? -0.398 9.738 2.295 1.00 95.81 98 THR A C 1
ATOM 768 O O . THR A 1 98 ? 0.426 9.971 1.417 1.00 95.81 98 THR A O 1
ATOM 771 N N . ILE A 1 99 ? -1.638 9.332 2.005 1.00 95.50 99 ILE A N 1
ATOM 772 C CA . ILE A 1 99 ? -2.111 9.113 0.630 1.00 95.50 99 ILE A CA 1
ATOM 773 C C . ILE A 1 99 ? -2.042 10.403 -0.192 1.00 95.50 99 ILE A C 1
ATOM 775 O O . ILE A 1 99 ? -1.570 10.388 -1.325 1.00 95.50 99 ILE A O 1
ATOM 779 N N . THR A 1 100 ? -2.503 11.519 0.367 1.00 94.69 100 THR A N 1
ATOM 780 C CA . THR A 1 100 ? -2.511 12.810 -0.333 1.00 94.69 100 THR A CA 1
ATOM 781 C C . THR A 1 100 ? -1.090 13.276 -0.631 1.00 94.69 100 THR A C 1
ATOM 783 O O . THR A 1 100 ? -0.818 13.756 -1.729 1.00 94.69 100 THR A O 1
ATOM 786 N N . MET A 1 101 ? -0.168 13.090 0.315 1.00 94.69 101 MET A N 1
ATOM 787 C CA . MET A 1 101 ? 1.236 13.448 0.143 1.00 94.69 101 MET A CA 1
ATOM 788 C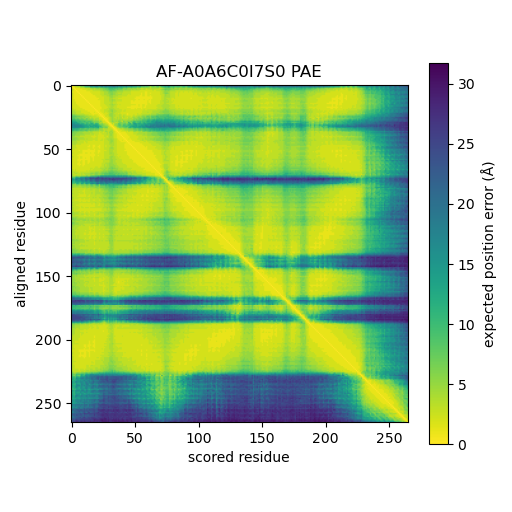 C . MET A 1 101 ? 1.890 12.655 -0.991 1.00 94.69 101 MET A C 1
ATOM 790 O O . MET A 1 101 ? 2.595 13.246 -1.798 1.00 94.69 101 MET A O 1
ATOM 794 N N . GLU A 1 102 ? 1.584 11.364 -1.115 1.00 92.38 102 GLU A N 1
ATOM 795 C CA . GLU A 1 102 ? 2.044 10.512 -2.223 1.00 92.38 102 GLU A CA 1
ATOM 796 C C . GLU A 1 102 ? 1.471 10.922 -3.589 1.00 92.38 102 GLU A C 1
ATOM 798 O O . GLU A 1 102 ? 2.143 10.803 -4.612 1.00 92.38 102 GLU A O 1
ATOM 803 N N . ILE A 1 103 ? 0.229 11.415 -3.626 1.00 91.56 103 ILE A N 1
ATOM 804 C CA . ILE A 1 103 ? -0.396 11.891 -4.869 1.00 91.56 103 ILE A CA 1
ATOM 805 C C . ILE A 1 103 ? 0.230 13.218 -5.319 1.00 91.56 103 ILE A C 1
ATOM 807 O O . ILE A 1 103 ? 0.493 13.394 -6.507 1.00 91.56 103 ILE A O 1
ATOM 811 N N . ILE A 1 104 ? 0.460 14.147 -4.384 1.00 92.94 104 ILE A N 1
ATOM 812 C CA . ILE A 1 104 ? 1.013 15.480 -4.679 1.00 92.94 104 ILE A CA 1
ATOM 813 C C . ILE A 1 104 ? 2.520 15.409 -4.952 1.00 92.94 104 ILE A C 1
ATOM 815 O O . ILE A 1 104 ? 3.016 16.108 -5.834 1.00 92.94 104 ILE A O 1
ATOM 819 N N . TYR A 1 105 ? 3.246 14.569 -4.212 1.00 92.69 105 TYR A N 1
ATOM 820 C CA . TYR A 1 105 ? 4.695 14.420 -4.301 1.00 92.69 105 TYR A CA 1
ATOM 821 C C . TYR A 1 105 ? 5.055 12.965 -4.627 1.00 92.69 105 TYR A C 1
ATOM 823 O O . TYR A 1 105 ? 5.375 12.198 -3.719 1.00 92.69 105 TYR A O 1
ATOM 831 N N . PRO A 1 106 ? 5.070 12.574 -5.916 1.00 86.44 106 PRO A N 1
ATOM 832 C CA . PRO A 1 106 ? 5.386 11.205 -6.327 1.00 86.44 106 PRO A CA 1
ATOM 833 C C . PRO A 1 106 ? 6.748 10.709 -5.831 1.00 86.44 106 PRO A C 1
ATOM 835 O O . PRO A 1 106 ? 6.922 9.516 -5.609 1.00 86.44 106 PRO A O 1
ATOM 838 N N . GLU A 1 107 ? 7.704 11.616 -5.621 1.00 89.62 107 GLU A N 1
ATOM 839 C CA . GLU A 1 107 ? 9.039 11.308 -5.093 1.00 89.62 107 GLU A CA 1
ATOM 840 C C . GLU A 1 107 ? 9.042 10.955 -3.598 1.00 89.62 107 GLU A C 1
ATOM 842 O O . GLU A 1 107 ? 10.047 10.465 -3.077 1.00 89.62 107 GLU A O 1
ATOM 847 N N . PHE A 1 108 ? 7.930 11.158 -2.885 1.00 92.19 108 PHE A N 1
ATOM 848 C CA . PHE A 1 108 ? 7.828 10.865 -1.455 1.00 92.19 108 PHE A CA 1
ATOM 849 C C . PHE A 1 108 ? 7.977 9.366 -1.151 1.00 92.19 108 PHE A C 1
ATOM 851 O O . PHE A 1 108 ? 8.561 9.004 -0.127 1.00 92.19 108 PHE A O 1
ATOM 858 N N . LYS A 1 109 ? 7.592 8.481 -2.082 1.00 92.19 109 LYS A N 1
ATOM 859 C CA . LYS A 1 109 ? 7.858 7.032 -1.990 1.00 92.19 109 LYS A CA 1
ATOM 860 C C . LYS A 1 109 ? 9.332 6.653 -2.133 1.00 92.19 109 LYS A C 1
ATOM 862 O O . LYS A 1 109 ? 9.683 5.519 -1.804 1.00 92.19 109 LYS A O 1
ATOM 867 N N . SER A 1 110 ? 10.193 7.540 -2.643 1.00 93.94 110 SER A N 1
ATOM 868 C CA . SER A 1 110 ? 11.568 7.194 -3.034 1.00 93.94 110 SER A CA 1
ATOM 869 C C . SER A 1 110 ? 12.425 6.604 -1.905 1.00 93.94 110 SER A C 1
ATOM 871 O O . SER A 1 110 ? 13.105 5.617 -2.186 1.00 93.94 110 SER A O 1
ATOM 873 N N . PRO A 1 111 ? 12.371 7.048 -0.628 1.00 94.38 111 PRO A N 1
ATOM 874 C CA . PRO A 1 111 ? 13.213 6.462 0.417 1.00 94.38 111 PRO A CA 1
ATOM 875 C C . PRO A 1 111 ? 12.908 4.978 0.650 1.00 94.38 111 PRO A C 1
ATOM 877 O O . PRO A 1 111 ? 13.821 4.174 0.822 1.00 94.38 111 PRO A O 1
ATOM 880 N N . PHE A 1 112 ? 11.631 4.587 0.599 1.00 96.25 112 PHE A N 1
ATOM 881 C CA . PHE A 1 112 ? 11.230 3.188 0.752 1.00 96.25 112 PHE A CA 1
ATOM 882 C C . PHE A 1 112 ? 11.316 2.401 -0.553 1.00 96.25 112 PHE A C 1
ATOM 884 O O . PHE A 1 112 ? 11.702 1.234 -0.530 1.00 96.25 112 PHE A O 1
ATOM 891 N N . SER A 1 113 ? 11.011 3.024 -1.692 1.00 96.88 113 SER A N 1
ATOM 892 C CA . SER A 1 113 ? 11.162 2.410 -3.016 1.00 96.88 113 SER A CA 1
ATOM 893 C C . SER A 1 113 ? 12.628 2.047 -3.285 1.00 96.88 113 SER A C 1
ATOM 895 O O . SER A 1 113 ? 12.917 0.941 -3.726 1.00 96.88 113 SER A O 1
ATOM 897 N N . ASN A 1 114 ? 13.573 2.906 -2.900 1.00 96.19 114 ASN A N 1
ATOM 898 C CA . ASN A 1 114 ? 15.007 2.693 -3.127 1.00 96.19 114 ASN A CA 1
ATOM 899 C C . ASN A 1 114 ? 15.652 1.688 -2.162 1.00 96.19 114 ASN A C 1
ATOM 901 O O . ASN A 1 114 ? 16.754 1.216 -2.431 1.00 96.19 114 ASN A O 1
ATOM 905 N N . VAL A 1 115 ? 14.980 1.357 -1.054 1.00 95.56 115 VAL A N 1
ATOM 906 C CA . VAL A 1 115 ? 15.463 0.385 -0.060 1.00 95.56 115 VAL A CA 1
ATOM 907 C C . VAL A 1 115 ? 14.654 -0.907 -0.144 1.00 95.56 115 VAL A C 1
ATOM 909 O O . VAL A 1 115 ? 15.150 -1.928 -0.618 1.00 95.56 115 VAL A O 1
ATOM 912 N N . PHE A 1 116 ? 13.390 -0.874 0.281 1.00 96.62 116 PHE A N 1
ATOM 913 C CA . PHE A 1 116 ? 12.520 -2.049 0.306 1.00 96.62 116 PHE A CA 1
ATOM 914 C C . PHE A 1 116 ? 12.046 -2.438 -1.092 1.00 96.62 116 PHE A C 1
ATOM 916 O O . PHE A 1 116 ? 12.034 -3.622 -1.430 1.00 96.62 116 PHE A O 1
ATOM 923 N N . GLY A 1 117 ? 11.690 -1.452 -1.919 1.00 96.56 117 GLY A N 1
ATOM 924 C CA . GLY A 1 117 ? 11.304 -1.701 -3.306 1.00 96.56 117 GLY A CA 1
ATOM 925 C C . GLY A 1 117 ? 12.455 -2.294 -4.106 1.00 96.56 117 GLY A C 1
ATOM 926 O O . GLY A 1 117 ? 12.277 -3.317 -4.762 1.00 96.56 117 GLY A O 1
ATOM 927 N N . PHE A 1 118 ? 13.648 -1.711 -3.981 1.00 95.81 118 PHE A N 1
ATOM 928 C CA . PHE A 1 118 ? 14.874 -2.221 -4.578 1.00 95.81 118 PHE A CA 1
ATOM 929 C C . PHE A 1 118 ? 15.128 -3.667 -4.169 1.00 95.81 118 PHE A C 1
ATOM 931 O O . PHE A 1 118 ? 15.315 -4.522 -5.031 1.00 95.81 118 PHE A O 1
ATOM 938 N N . PHE A 1 119 ? 15.070 -3.964 -2.868 1.00 95.38 119 PHE A N 1
ATOM 939 C CA . PHE A 1 119 ? 15.254 -5.323 -2.372 1.00 95.38 119 PHE A CA 1
ATOM 940 C C . PHE A 1 119 ? 14.277 -6.306 -3.036 1.00 95.38 119 PHE A C 1
ATOM 942 O O . PHE A 1 119 ? 14.704 -7.356 -3.516 1.00 95.38 119 PHE A O 1
ATOM 949 N N . ALA A 1 120 ? 13.000 -5.926 -3.154 1.00 96.06 120 ALA A N 1
ATOM 950 C CA . ALA A 1 120 ? 11.958 -6.747 -3.769 1.00 96.06 120 ALA A CA 1
ATOM 951 C C . ALA A 1 120 ? 12.165 -7.011 -5.272 1.00 96.06 120 ALA A C 1
ATOM 953 O O . ALA A 1 120 ? 11.695 -8.032 -5.774 1.00 96.06 120 ALA A O 1
ATOM 954 N N . VAL A 1 121 ? 12.855 -6.122 -5.996 1.00 96.12 121 VAL A N 1
ATOM 955 C CA . VAL A 1 121 ? 13.052 -6.242 -7.455 1.00 96.12 121 VAL A CA 1
ATOM 956 C C . VAL A 1 121 ? 14.486 -6.563 -7.866 1.00 96.12 121 VAL A C 1
ATOM 958 O O . VAL A 1 121 ? 14.717 -6.847 -9.038 1.00 96.12 121 VAL A O 1
ATOM 961 N N . SER A 1 122 ? 15.434 -6.551 -6.929 1.00 93.38 122 SER A N 1
ATOM 962 C CA . SER A 1 122 ? 16.879 -6.677 -7.162 1.00 93.38 122 SER A CA 1
ATOM 963 C C . SER A 1 122 ? 17.241 -7.842 -8.085 1.00 93.38 122 SER A C 1
ATOM 965 O O . SER A 1 122 ? 17.874 -7.629 -9.114 1.00 93.38 122 SER A O 1
ATOM 967 N N . GLY A 1 123 ? 16.766 -9.057 -7.796 1.00 91.94 123 GLY A N 1
ATOM 968 C CA . GLY A 1 123 ? 17.032 -10.231 -8.636 1.00 91.94 123 GLY A CA 1
ATOM 969 C C . GLY A 1 123 ? 16.468 -10.108 -10.057 1.00 91.94 123 GLY A C 1
ATOM 970 O O . GLY A 1 123 ? 17.136 -10.466 -11.027 1.00 91.94 123 GLY A O 1
ATOM 971 N N . GLY A 1 124 ? 15.260 -9.553 -10.196 1.00 92.06 124 GLY A N 1
ATOM 972 C CA . GLY A 1 124 ? 14.626 -9.323 -11.496 1.00 92.06 124 GLY A CA 1
ATOM 973 C C . GLY A 1 124 ? 15.327 -8.234 -12.309 1.00 92.06 124 GLY A C 1
ATOM 974 O O . GLY A 1 124 ? 15.535 -8.408 -13.508 1.00 92.06 124 GLY A O 1
ATOM 975 N N . ALA A 1 125 ? 15.744 -7.151 -11.652 1.00 92.12 125 ALA A N 1
ATOM 976 C CA . ALA A 1 125 ? 16.515 -6.070 -12.254 1.00 92.12 125 ALA A CA 1
ATOM 977 C C . ALA A 1 125 ? 17.897 -6.558 -12.705 1.00 92.12 125 ALA A C 1
ATOM 979 O O . ALA A 1 125 ? 18.259 -6.352 -13.860 1.00 92.12 125 ALA A O 1
ATOM 980 N N . THR A 1 126 ? 18.633 -7.276 -11.852 1.00 90.31 126 THR A N 1
ATOM 981 C CA . THR A 1 126 ? 19.933 -7.861 -12.215 1.00 90.31 126 THR A CA 1
ATOM 982 C C . THR A 1 126 ? 19.808 -8.769 -13.429 1.00 90.31 126 THR A C 1
ATOM 984 O O . THR A 1 126 ? 20.592 -8.631 -14.370 1.00 90.31 126 THR A O 1
ATOM 987 N N . LYS A 1 127 ? 18.798 -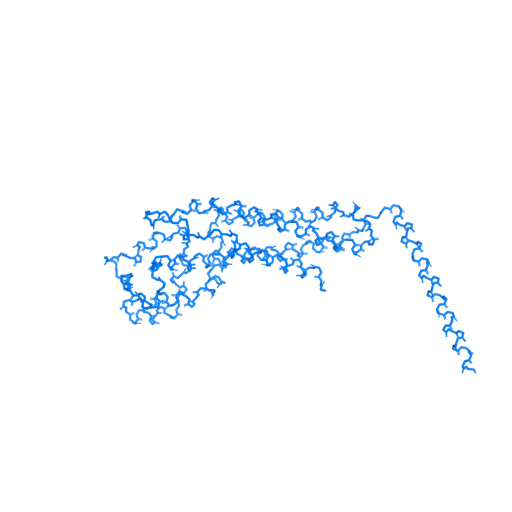9.654 -13.450 1.00 89.44 127 LYS A N 1
ATOM 988 C CA . LYS A 1 127 ? 18.537 -10.506 -14.614 1.00 89.44 127 LYS A CA 1
ATOM 989 C C . LYS A 1 127 ? 18.261 -9.654 -15.852 1.00 89.44 127 LYS A C 1
ATOM 991 O O . LYS A 1 127 ? 18.947 -9.832 -16.847 1.00 89.44 127 LYS A O 1
ATOM 996 N N . PHE A 1 128 ? 17.332 -8.699 -15.772 1.00 89.69 128 PHE A N 1
ATOM 997 C CA . PHE A 1 128 ? 16.965 -7.818 -16.886 1.00 89.69 128 PHE A CA 1
ATOM 998 C C . PHE A 1 128 ? 18.180 -7.095 -17.489 1.00 89.69 128 PHE A C 1
ATOM 1000 O O . PHE A 1 128 ? 18.426 -7.182 -18.687 1.00 89.69 128 PHE A O 1
ATOM 1007 N N . PHE A 1 129 ? 18.979 -6.411 -16.673 1.00 87.81 129 PHE A N 1
ATOM 1008 C CA . PHE A 1 129 ? 20.109 -5.639 -17.190 1.00 87.81 129 PHE A CA 1
ATOM 1009 C C . PHE A 1 129 ? 21.263 -6.526 -17.682 1.00 87.81 129 PHE A C 1
ATOM 1011 O O . PHE A 1 129 ? 21.954 -6.146 -18.624 1.00 87.81 129 PHE A O 1
ATOM 1018 N N . THR A 1 130 ? 21.441 -7.724 -17.115 1.00 86.31 130 THR A N 1
ATOM 1019 C CA . THR A 1 130 ? 22.411 -8.719 -17.613 1.00 86.31 130 THR A CA 1
ATOM 1020 C C . THR A 1 130 ? 21.986 -9.292 -18.964 1.00 86.31 130 THR A C 1
ATOM 1022 O O . THR A 1 130 ? 22.800 -9.410 -19.879 1.00 86.31 130 THR A O 1
ATOM 1025 N N . ASP A 1 131 ? 20.703 -9.620 -19.090 1.00 86.81 131 ASP A N 1
ATOM 1026 C CA . ASP A 1 131 ? 20.065 -10.212 -20.264 1.00 86.81 131 ASP A CA 1
ATOM 1027 C C . ASP A 1 131 ? 20.266 -9.347 -21.521 1.00 86.81 131 ASP A C 1
ATOM 1029 O O . ASP A 1 131 ? 20.680 -9.859 -22.570 1.00 86.81 131 ASP A O 1
ATOM 1033 N N . TYR A 1 132 ? 20.039 -8.036 -21.388 1.00 85.88 132 TYR A N 1
ATOM 1034 C CA . TYR A 1 132 ? 20.149 -7.059 -22.477 1.00 85.88 132 TYR A CA 1
ATOM 1035 C C . TYR A 1 132 ? 21.493 -6.317 -22.514 1.00 85.88 132 TYR A C 1
ATOM 1037 O O . TYR A 1 132 ? 21.688 -5.445 -23.352 1.00 85.88 132 TYR A O 1
ATOM 1045 N N . GLY A 1 133 ? 22.445 -6.627 -21.635 1.00 84.69 133 GLY A N 1
ATOM 1046 C CA . GLY A 1 133 ? 23.764 -5.992 -21.620 1.00 84.69 133 GLY A CA 1
ATOM 1047 C C . GLY A 1 133 ? 24.654 -6.389 -22.807 1.00 84.69 133 GLY A C 1
ATOM 1048 O O . GLY A 1 133 ? 24.925 -7.568 -23.017 1.00 84.69 133 GLY A O 1
ATOM 1049 N N . LYS A 1 134 ? 25.200 -5.411 -23.543 1.00 79.00 134 LYS A N 1
ATOM 1050 C CA . LYS A 1 134 ? 26.147 -5.612 -24.663 1.00 79.00 134 LYS A CA 1
ATOM 1051 C C . LYS A 1 134 ? 27.547 -6.049 -24.211 1.00 79.00 134 LYS A C 1
ATOM 1053 O O . LYS A 1 134 ? 28.216 -6.788 -24.929 1.00 79.00 134 LYS A O 1
ATOM 1058 N N . LYS A 1 135 ? 28.032 -5.574 -23.054 1.00 72.88 135 LYS A N 1
ATOM 1059 C CA . LYS A 1 135 ? 29.410 -5.815 -22.572 1.00 72.88 135 LYS A CA 1
ATOM 1060 C C . LYS A 1 135 ? 29.428 -6.505 -21.212 1.00 72.88 135 LYS A C 1
ATOM 1062 O O . LYS A 1 135 ? 28.968 -5.926 -20.234 1.00 72.88 135 LYS A O 1
ATOM 1067 N N . LYS A 1 136 ? 30.054 -7.685 -21.132 1.00 64.19 136 LYS A N 1
ATOM 1068 C CA . LYS A 1 136 ? 30.231 -8.432 -19.872 1.00 64.19 136 LYS A CA 1
ATOM 1069 C C . LYS A 1 136 ? 30.952 -7.628 -18.784 1.00 64.19 136 LYS A C 1
ATOM 1071 O O . LYS A 1 136 ? 30.552 -7.721 -17.630 1.00 64.19 136 LYS A O 1
ATOM 1076 N N . ASP A 1 137 ? 31.940 -6.808 -19.140 1.00 63.91 137 ASP A N 1
ATOM 1077 C CA . ASP A 1 137 ? 32.705 -6.017 -18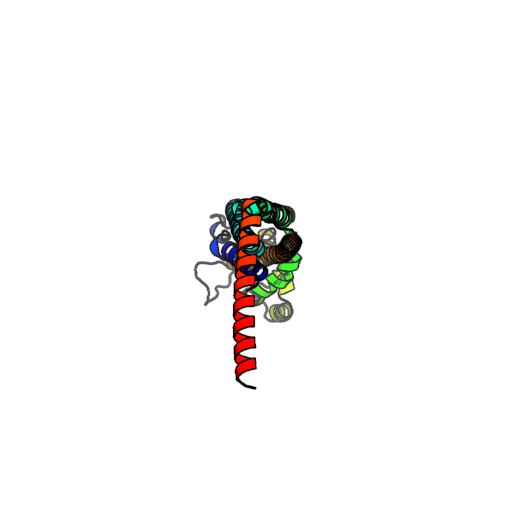.161 1.00 63.91 137 ASP A CA 1
ATOM 1078 C C . ASP A 1 137 ? 31.868 -4.879 -17.558 1.00 63.91 137 ASP A C 1
ATOM 1080 O O . ASP A 1 137 ? 31.878 -4.678 -16.349 1.00 63.91 137 ASP A O 1
ATOM 1084 N N . PHE A 1 138 ? 31.050 -4.212 -18.383 1.00 64.56 138 PHE A N 1
ATOM 1085 C CA . PHE A 1 138 ? 30.084 -3.205 -17.928 1.00 64.56 138 PHE A CA 1
ATOM 1086 C C . PHE A 1 138 ? 29.045 -3.822 -16.990 1.00 64.56 138 PHE A C 1
ATOM 1088 O O . PHE A 1 138 ? 28.760 -3.273 -15.935 1.00 64.56 138 PHE A O 1
ATOM 1095 N N . ILE A 1 139 ? 28.536 -5.007 -17.333 1.00 61.50 139 ILE A N 1
ATOM 1096 C CA . ILE A 1 139 ? 27.620 -5.751 -16.468 1.00 61.50 139 ILE A CA 1
ATOM 1097 C C . ILE A 1 139 ? 28.306 -6.191 -15.173 1.00 61.50 139 ILE A C 1
ATOM 1099 O O . ILE A 1 139 ? 27.684 -6.126 -14.128 1.00 61.50 139 ILE A O 1
ATOM 1103 N N . THR A 1 140 ? 29.585 -6.566 -15.189 1.00 62.78 140 THR A N 1
ATOM 1104 C CA . THR A 1 140 ? 30.312 -6.978 -13.973 1.00 62.78 140 THR A CA 1
ATOM 1105 C C . THR A 1 140 ? 30.553 -5.799 -13.023 1.00 62.78 140 THR A C 1
ATOM 1107 O O . THR A 1 140 ? 30.402 -5.948 -11.814 1.00 62.78 140 THR A O 1
ATOM 1110 N N . GLU A 1 141 ? 30.857 -4.612 -13.555 1.00 66.44 141 GLU A N 1
ATOM 1111 C CA . GLU A 1 141 ? 31.024 -3.384 -12.767 1.00 66.44 141 GLU A CA 1
ATOM 1112 C C . GLU A 1 141 ? 29.678 -2.840 -12.251 1.00 66.44 141 GLU A C 1
ATOM 1114 O O . GLU A 1 141 ? 29.587 -2.411 -11.103 1.00 66.44 141 GLU A O 1
ATOM 1119 N N . MET A 1 142 ? 28.604 -2.953 -13.042 1.00 64.56 142 MET A N 1
ATOM 1120 C CA . MET A 1 142 ? 27.240 -2.588 -12.633 1.00 64.56 142 MET A CA 1
ATOM 1121 C C . MET A 1 142 ? 26.569 -3.597 -11.701 1.00 64.56 142 MET A C 1
ATOM 1123 O O . MET A 1 142 ? 25.761 -3.204 -10.866 1.00 64.56 142 MET A O 1
ATOM 1127 N N . CYS A 1 143 ? 26.881 -4.890 -11.815 1.00 58.16 143 CYS A N 1
ATOM 1128 C CA . CYS A 1 143 ? 26.348 -5.934 -10.938 1.00 58.16 143 CYS A CA 1
ATOM 1129 C C . CYS A 1 143 ? 26.806 -5.758 -9.488 1.00 58.16 143 CYS A C 1
ATOM 1131 O O . CYS A 1 143 ? 26.138 -6.270 -8.591 1.00 58.16 143 CYS A O 1
ATOM 1133 N N . ASN A 1 144 ? 27.892 -5.013 -9.248 1.00 67.38 144 ASN A N 1
ATOM 1134 C CA . ASN A 1 144 ? 28.274 -4.625 -7.894 1.00 67.38 144 ASN A CA 1
ATOM 1135 C C . ASN A 1 144 ? 27.231 -3.700 -7.245 1.00 67.38 144 ASN A C 1
ATOM 1137 O O . ASN A 1 144 ? 27.085 -3.749 -6.026 1.00 67.38 144 ASN A O 1
ATOM 1141 N N . ASP A 1 145 ? 26.485 -2.906 -8.027 1.00 81.31 145 ASP A N 1
ATOM 1142 C CA . ASP A 1 145 ? 25.381 -2.096 -7.511 1.00 81.31 145 ASP A CA 1
ATOM 1143 C C . ASP A 1 145 ? 24.296 -1.792 -8.565 1.00 81.31 145 ASP A C 1
ATOM 1145 O O . ASP A 1 145 ? 24.220 -0.707 -9.151 1.00 81.31 145 ASP A O 1
ATOM 1149 N N . ILE A 1 146 ? 23.384 -2.749 -8.768 1.00 87.12 146 ILE A N 1
ATOM 1150 C CA . ILE A 1 146 ? 22.236 -2.576 -9.673 1.00 87.12 146 ILE A CA 1
ATOM 1151 C C . ILE A 1 146 ? 21.253 -1.493 -9.190 1.00 87.12 146 ILE A C 1
ATOM 1153 O O . ILE A 1 146 ? 20.403 -1.032 -9.959 1.00 87.12 146 ILE A O 1
ATOM 1157 N N . SER A 1 147 ? 21.373 -1.037 -7.938 1.00 89.31 147 SER A N 1
ATOM 1158 C CA . SER A 1 147 ? 20.536 0.036 -7.397 1.00 89.31 147 SER A CA 1
ATOM 1159 C C . SER A 1 147 ? 20.766 1.355 -8.137 1.00 89.31 147 SER A C 1
ATOM 1161 O O . SER A 1 147 ? 19.806 2.089 -8.368 1.00 89.31 147 SER A O 1
ATOM 1163 N N . VAL A 1 148 ? 21.989 1.592 -8.632 1.00 88.31 148 VAL A N 1
ATOM 1164 C CA . VAL A 1 148 ? 22.357 2.771 -9.437 1.00 88.31 148 VAL A CA 1
ATOM 1165 C C . VAL A 1 148 ? 21.518 2.875 -10.710 1.00 88.31 148 VAL A C 1
ATOM 1167 O O . VAL A 1 148 ? 21.236 3.978 -11.170 1.00 88.31 148 VAL A O 1
ATOM 1170 N N . LEU A 1 149 ? 21.087 1.739 -11.266 1.00 88.69 149 LEU A N 1
ATOM 1171 C CA . LEU A 1 149 ? 20.246 1.720 -12.456 1.00 88.69 149 LEU A CA 1
ATOM 1172 C C . LEU A 1 149 ? 18.771 1.835 -12.142 1.00 88.69 149 LEU A C 1
ATOM 1174 O O . LEU A 1 149 ? 18.087 2.632 -12.765 1.00 88.69 149 LEU A O 1
ATOM 1178 N N . ILE A 1 150 ? 18.263 1.005 -11.231 1.00 92.94 150 ILE A N 1
ATOM 1179 C CA . ILE A 1 150 ? 16.815 0.847 -11.063 1.00 92.94 150 ILE A CA 1
ATOM 1180 C C . ILE A 1 150 ? 16.211 1.893 -10.120 1.00 92.94 150 ILE A C 1
ATOM 1182 O O . ILE A 1 150 ? 15.033 2.227 -10.257 1.00 92.94 150 ILE A O 1
ATOM 1186 N N . ASN A 1 151 ? 16.976 2.439 -9.169 1.00 94.88 151 ASN A N 1
ATOM 1187 C CA . ASN A 1 151 ? 16.454 3.414 -8.207 1.00 94.88 151 ASN A CA 1
ATOM 1188 C C . ASN A 1 151 ? 16.058 4.751 -8.850 1.00 94.88 151 ASN A C 1
ATOM 1190 O O . ASN A 1 151 ? 14.964 5.220 -8.535 1.00 94.88 151 ASN A O 1
ATOM 1194 N N . PRO A 1 152 ? 16.839 5.326 -9.785 1.00 93.31 152 PRO A N 1
ATOM 1195 C CA . PRO A 1 152 ? 16.453 6.564 -10.464 1.00 93.31 152 PRO A CA 1
ATOM 1196 C C . PRO A 1 152 ? 15.207 6.442 -11.354 1.00 93.31 152 PRO A C 1
ATOM 1198 O O . PRO A 1 152 ? 14.581 7.453 -11.667 1.00 93.31 152 PRO A O 1
ATOM 1201 N N . ILE A 1 153 ? 14.845 5.224 -11.773 1.00 94.31 153 ILE A N 1
ATOM 1202 C CA . ILE A 1 153 ? 13.700 4.991 -12.663 1.00 94.31 153 ILE A CA 1
ATOM 1203 C C . ILE A 1 153 ? 12.419 4.924 -11.835 1.00 94.31 153 ILE A C 1
ATOM 1205 O O . ILE A 1 153 ? 12.291 4.099 -10.926 1.00 94.31 153 ILE A O 1
ATOM 1209 N N . THR A 1 154 ? 11.451 5.766 -12.165 1.00 93.88 154 THR A N 1
ATOM 1210 C CA . THR A 1 154 ? 10.114 5.807 -11.569 1.00 93.88 154 THR A CA 1
ATOM 1211 C C . THR A 1 154 ? 9.069 5.659 -12.666 1.00 93.88 154 THR A C 1
ATOM 1213 O O . THR A 1 154 ? 9.373 5.754 -13.853 1.00 93.88 154 THR A O 1
ATOM 1216 N N . ILE A 1 155 ? 7.812 5.420 -12.290 1.00 92.25 155 ILE A N 1
ATOM 1217 C CA . ILE A 1 155 ? 6.717 5.405 -13.275 1.00 92.25 155 ILE A CA 1
ATOM 1218 C C . ILE A 1 155 ? 6.589 6.768 -13.983 1.00 92.25 155 ILE A C 1
ATOM 1220 O O . ILE A 1 155 ? 6.237 6.807 -15.156 1.00 92.25 155 ILE A O 1
ATOM 1224 N N . GLU A 1 156 ? 6.893 7.870 -13.291 1.00 91.31 156 GLU A N 1
ATOM 1225 C CA . GLU A 1 156 ? 6.727 9.232 -13.820 1.00 91.31 156 GLU A CA 1
ATOM 1226 C C . GLU A 1 156 ? 7.738 9.557 -14.923 1.00 91.31 156 GLU A C 1
ATOM 1228 O O . GLU A 1 156 ? 7.384 10.198 -15.905 1.00 91.31 156 GLU A O 1
ATOM 1233 N N . ASN A 1 157 ? 8.987 9.105 -14.775 1.00 92.81 157 ASN A N 1
ATOM 1234 C CA . ASN A 1 157 ? 10.072 9.382 -15.721 1.00 92.81 157 ASN A CA 1
ATOM 1235 C C . ASN A 1 157 ? 10.391 8.190 -16.642 1.00 92.81 157 ASN A C 1
ATOM 1237 O O . ASN A 1 157 ? 11.424 8.188 -17.317 1.00 92.81 157 ASN A O 1
ATOM 1241 N N . PHE A 1 158 ? 9.544 7.155 -16.641 1.00 93.44 158 PHE A N 1
ATOM 1242 C CA . PHE A 1 158 ? 9.849 5.887 -17.297 1.00 93.44 158 PHE A CA 1
ATOM 1243 C C . PHE A 1 158 ? 10.068 6.046 -18.803 1.00 93.44 158 PHE A C 1
ATOM 1245 O O . PHE A 1 158 ? 11.022 5.489 -19.338 1.00 93.44 158 PHE A O 1
ATOM 1252 N N . GLU A 1 159 ? 9.195 6.790 -19.486 1.00 91.38 159 GLU A N 1
ATOM 1253 C CA . GLU A 1 159 ? 9.269 6.975 -20.941 1.00 91.38 159 GLU A CA 1
ATOM 1254 C C . GLU A 1 159 ? 10.548 7.711 -21.352 1.00 91.38 159 GLU A C 1
ATOM 1256 O O . GLU A 1 159 ? 11.289 7.223 -22.205 1.00 91.38 159 GLU A O 1
ATOM 1261 N N . ASP A 1 160 ? 10.871 8.813 -20.674 1.00 91.62 160 ASP A N 1
ATOM 1262 C CA . ASP A 1 160 ? 12.102 9.571 -20.919 1.00 91.62 160 ASP A CA 1
ATOM 1263 C C . ASP A 1 160 ? 13.344 8.711 -20.658 1.00 91.62 160 ASP A C 1
ATOM 1265 O O . ASP A 1 160 ? 14.286 8.681 -21.454 1.00 91.62 160 ASP A O 1
ATOM 1269 N N . THR A 1 161 ? 13.323 7.943 -19.567 1.00 91.44 161 THR A N 1
ATOM 1270 C CA . THR A 1 161 ? 14.409 7.018 -19.227 1.00 91.44 161 THR A CA 1
ATOM 1271 C C . THR A 1 161 ? 14.546 5.920 -20.279 1.00 91.44 161 THR A C 1
ATOM 1273 O O . THR A 1 161 ? 15.661 5.575 -20.669 1.00 91.44 161 THR A O 1
ATOM 1276 N N . TRP A 1 162 ? 13.430 5.379 -20.771 1.00 90.56 162 TRP A N 1
ATOM 1277 C CA . TRP A 1 162 ? 13.428 4.348 -21.803 1.00 90.56 162 TRP A CA 1
ATOM 1278 C C . TRP A 1 162 ? 14.036 4.856 -23.110 1.00 90.56 162 TRP A C 1
ATOM 1280 O O . TRP A 1 162 ? 14.851 4.155 -23.707 1.00 90.56 162 TRP A O 1
ATOM 1290 N N . VAL A 1 163 ? 13.703 6.082 -23.528 1.00 89.38 163 VAL A N 1
ATOM 1291 C CA . VAL A 1 163 ? 14.304 6.720 -24.711 1.00 89.38 163 VAL A CA 1
ATOM 1292 C C . VAL A 1 163 ? 15.821 6.828 -24.557 1.00 89.38 163 VAL A C 1
ATOM 1294 O O . VAL A 1 163 ? 16.545 6.451 -25.473 1.00 89.38 163 VAL A O 1
ATOM 1297 N N . VAL A 1 164 ? 16.316 7.258 -23.393 1.00 87.94 164 VAL A N 1
ATOM 1298 C CA . VAL A 1 164 ? 17.764 7.367 -23.127 1.00 87.94 164 VAL A CA 1
ATOM 1299 C C . VAL A 1 164 ? 18.454 6.001 -23.125 1.00 87.94 164 VAL A C 1
ATOM 1301 O O . VAL A 1 164 ? 19.563 5.875 -23.648 1.00 87.94 164 VAL A O 1
ATOM 1304 N N . LEU A 1 165 ? 17.818 4.982 -22.539 1.00 85.94 165 LEU A N 1
ATOM 1305 C CA . LEU A 1 165 ? 18.356 3.620 -22.486 1.00 85.94 165 LEU A CA 1
ATOM 1306 C C . LEU A 1 165 ? 18.385 2.951 -23.867 1.00 85.94 165 LEU A C 1
ATOM 1308 O O . LEU A 1 165 ? 19.287 2.156 -24.126 1.00 85.94 165 LEU A O 1
ATOM 1312 N N . ASN A 1 166 ? 17.410 3.256 -24.726 1.00 83.31 166 ASN A N 1
ATOM 1313 C CA . ASN A 1 166 ? 17.235 2.654 -26.048 1.00 83.31 166 ASN A CA 1
ATOM 1314 C C . ASN A 1 166 ? 17.826 3.496 -27.199 1.00 83.31 166 ASN A C 1
ATOM 1316 O O . ASN A 1 166 ? 17.664 3.130 -28.360 1.00 83.31 166 ASN A O 1
ATOM 1320 N N . ASP A 1 167 ? 18.488 4.620 -26.911 1.00 81.69 167 ASP A N 1
ATOM 1321 C CA . ASP A 1 167 ? 19.100 5.461 -27.944 1.00 81.69 167 ASP A CA 1
ATOM 1322 C C . ASP A 1 167 ? 20.327 4.771 -28.562 1.00 81.69 167 ASP A C 1
ATOM 1324 O O . ASP A 1 167 ? 21.362 4.582 -27.918 1.00 81.69 167 ASP A O 1
ATOM 1328 N N . GLU A 1 168 ? 20.212 4.423 -29.845 1.00 65.38 168 GLU A N 1
ATOM 1329 C CA . GLU A 1 168 ? 21.255 3.768 -30.640 1.00 65.38 168 GLU A CA 1
ATOM 1330 C C . GLU A 1 168 ? 22.501 4.644 -30.846 1.00 65.38 168 GLU A C 1
ATOM 1332 O O . GLU A 1 168 ? 23.596 4.117 -31.059 1.00 65.38 168 GLU A O 1
ATOM 1337 N N . ASN A 1 169 ? 22.362 5.972 -30.752 1.00 68.00 169 ASN A N 1
ATOM 1338 C CA . ASN A 1 169 ? 23.479 6.918 -30.851 1.00 68.00 169 ASN A CA 1
ATOM 1339 C C . ASN A 1 169 ? 24.216 7.089 -29.519 1.00 68.00 169 ASN A C 1
ATOM 1341 O O . ASN A 1 169 ? 25.323 7.638 -29.473 1.00 68.00 169 ASN A O 1
ATOM 1345 N N . ASN A 1 170 ? 23.607 6.629 -28.428 1.00 57.53 170 ASN A N 1
ATOM 1346 C CA . ASN A 1 170 ? 24.138 6.765 -27.090 1.00 57.53 170 ASN A CA 1
ATOM 1347 C C . ASN A 1 170 ? 25.035 5.559 -26.767 1.00 57.53 170 ASN A C 1
ATOM 1349 O O . ASN A 1 170 ? 24.740 4.414 -27.101 1.00 57.53 170 ASN A O 1
ATOM 1353 N N . LYS A 1 171 ? 26.166 5.787 -26.088 1.00 57.28 171 LYS A N 1
ATOM 1354 C CA . LYS A 1 171 ? 27.153 4.737 -25.737 1.00 57.28 171 LYS A CA 1
ATOM 1355 C C . LYS A 1 171 ? 26.652 3.764 -24.655 1.00 57.28 171 LYS A C 1
ATOM 1357 O O . LYS A 1 171 ? 27.460 3.138 -23.965 1.00 57.28 171 LYS A O 1
ATOM 1362 N N . VAL A 1 172 ? 25.342 3.670 -24.448 1.00 65.00 172 VAL A N 1
ATOM 1363 C CA . VAL A 1 172 ? 24.750 2.822 -23.421 1.00 65.00 172 VAL A CA 1
ATOM 1364 C C . VAL A 1 172 ? 24.868 1.370 -23.888 1.00 65.00 172 VAL A C 1
ATOM 1366 O O . VAL A 1 172 ? 24.484 1.007 -24.999 1.00 65.00 172 VAL A O 1
ATOM 1369 N N . ASN A 1 173 ? 25.476 0.521 -23.059 1.00 73.19 173 ASN A N 1
ATOM 1370 C CA . ASN A 1 173 ? 25.795 -0.860 -23.424 1.00 73.19 173 ASN A CA 1
ATOM 1371 C C . ASN A 1 173 ? 24.572 -1.787 -23.274 1.00 73.19 173 ASN A C 1
ATOM 1373 O O . ASN A 1 173 ? 24.708 -2.847 -22.668 1.00 73.19 173 ASN A O 1
ATOM 1377 N N . PHE A 1 174 ? 23.405 -1.422 -23.816 1.00 82.50 174 PHE A N 1
ATOM 1378 C CA . PHE A 1 174 ? 22.222 -2.291 -23.863 1.00 82.50 174 PHE A CA 1
ATOM 1379 C C . PHE A 1 174 ? 21.789 -2.585 -25.306 1.00 82.50 174 PHE A C 1
ATOM 1381 O O . PHE A 1 174 ? 21.929 -1.746 -26.198 1.00 82.50 174 PHE A O 1
ATOM 1388 N N . ASP A 1 175 ? 21.320 -3.807 -25.537 1.00 83.06 175 ASP A N 1
ATOM 1389 C CA . ASP A 1 175 ? 20.733 -4.311 -26.774 1.00 83.06 175 ASP A CA 1
ATOM 1390 C C . ASP A 1 175 ? 19.358 -4.910 -26.464 1.00 83.06 175 ASP A C 1
ATOM 1392 O O . ASP A 1 175 ? 19.236 -6.089 -26.130 1.00 83.06 175 ASP A O 1
ATOM 1396 N N . PHE A 1 176 ? 18.316 -4.085 -26.571 1.00 84.94 176 PHE A N 1
ATOM 1397 C CA . PHE A 1 176 ? 16.930 -4.510 -26.364 1.00 84.94 176 PHE A CA 1
ATOM 1398 C C . PHE A 1 176 ? 16.313 -5.197 -27.594 1.00 84.94 176 PHE A C 1
ATOM 1400 O O . PHE A 1 176 ? 15.157 -5.612 -27.535 1.00 84.94 176 PHE A O 1
ATOM 1407 N N . THR A 1 177 ? 17.060 -5.338 -28.700 1.00 78.69 177 THR A N 1
ATOM 1408 C CA . THR A 1 177 ? 16.621 -6.084 -29.897 1.00 78.69 177 THR A CA 1
ATOM 1409 C C . THR A 1 177 ? 16.883 -7.585 -29.773 1.00 78.69 177 THR A C 1
ATOM 1411 O O . THR A 1 177 ? 16.298 -8.394 -30.500 1.00 78.69 177 THR A O 1
ATOM 1414 N N . LYS A 1 178 ? 17.742 -7.969 -28.822 1.00 78.81 178 LYS A N 1
ATOM 1415 C CA . LYS A 1 178 ? 18.056 -9.355 -28.496 1.00 78.81 178 LYS A CA 1
ATOM 1416 C C . LYS A 1 178 ? 16.803 -10.095 -28.019 1.00 78.81 178 LYS A C 1
ATOM 1418 O O . LYS A 1 178 ? 16.214 -9.738 -27.002 1.00 78.81 178 LYS A O 1
ATOM 1423 N N . LYS A 1 179 ? 16.443 -11.168 -28.727 1.00 72.69 179 LYS A N 1
ATOM 1424 C CA . LYS A 1 179 ? 15.432 -12.138 -28.279 1.00 72.69 179 LYS A CA 1
ATOM 1425 C C . LYS A 1 179 ? 16.022 -13.041 -27.201 1.00 72.69 179 LYS A C 1
ATOM 1427 O O . LYS A 1 179 ? 17.154 -13.503 -27.360 1.00 72.69 179 LYS A O 1
ATOM 1432 N N . ILE A 1 180 ? 15.276 -13.305 -26.132 1.00 76.31 180 ILE A N 1
ATOM 1433 C CA . ILE A 1 180 ? 15.746 -14.144 -25.024 1.00 76.31 180 ILE A CA 1
ATOM 1434 C C . ILE A 1 180 ? 14.902 -15.415 -24.955 1.00 76.31 180 ILE A C 1
ATOM 1436 O O . ILE A 1 180 ? 13.682 -15.359 -24.900 1.00 76.31 180 ILE A O 1
ATOM 1440 N N . GLU A 1 181 ? 15.568 -16.571 -24.987 1.00 60.00 181 GLU A N 1
ATOM 1441 C CA . GLU A 1 181 ? 14.949 -17.892 -25.206 1.00 60.00 181 GLU A CA 1
ATOM 1442 C C . GLU A 1 181 ? 13.994 -18.351 -24.081 1.00 60.00 181 GLU A C 1
ATOM 1444 O O . GLU A 1 181 ? 13.169 -19.226 -24.318 1.00 60.00 181 GLU A O 1
ATOM 1449 N N . ASP A 1 182 ? 14.040 -17.719 -22.901 1.00 60.25 182 ASP A N 1
ATOM 1450 C CA . ASP A 1 182 ? 13.150 -17.984 -21.754 1.00 60.25 182 ASP A CA 1
ATOM 1451 C C . ASP A 1 182 ? 12.010 -16.948 -21.609 1.00 60.25 182 ASP A C 1
ATOM 1453 O O . ASP A 1 182 ? 11.432 -16.791 -20.527 1.00 60.25 182 ASP A O 1
ATOM 1457 N N . GLU A 1 183 ? 11.730 -16.155 -22.647 1.00 59.81 183 GLU A N 1
ATOM 1458 C CA . GLU A 1 183 ? 10.709 -15.107 -22.586 1.00 59.81 183 GLU A CA 1
ATOM 1459 C C . GLU A 1 183 ? 9.297 -15.616 -22.868 1.00 59.81 183 GLU A C 1
ATOM 1461 O O . GLU A 1 183 ? 9.044 -16.380 -23.796 1.00 59.81 183 GLU A O 1
ATOM 1466 N N . ASP A 1 184 ? 8.352 -15.089 -22.088 1.00 57.12 184 ASP A N 1
ATOM 1467 C CA . ASP A 1 184 ? 6.948 -15.048 -22.473 1.00 57.12 184 ASP A CA 1
ATOM 1468 C C . ASP A 1 184 ? 6.859 -14.271 -23.797 1.00 57.12 184 ASP A C 1
ATOM 1470 O O . ASP A 1 184 ? 7.130 -13.068 -23.828 1.00 57.12 184 ASP A O 1
ATOM 1474 N N . GLU A 1 185 ? 6.484 -14.949 -24.885 1.00 58.00 185 GLU A N 1
ATOM 1475 C CA . GLU A 1 185 ? 6.497 -14.424 -26.266 1.00 58.00 185 GLU A CA 1
ATOM 1476 C C . GLU A 1 185 ? 5.661 -13.131 -26.437 1.00 58.00 185 GLU A C 1
ATOM 1478 O O . GLU A 1 185 ? 5.779 -12.416 -27.430 1.00 58.00 185 GLU A O 1
ATOM 1483 N N . ASN A 1 186 ? 4.839 -12.802 -25.433 1.00 66.44 186 ASN A N 1
ATOM 1484 C CA . ASN A 1 186 ? 3.892 -11.692 -25.406 1.00 66.44 186 ASN A CA 1
ATOM 1485 C C . ASN A 1 186 ? 4.357 -10.428 -24.651 1.00 66.44 186 ASN A C 1
ATOM 1487 O O . ASN A 1 186 ? 3.576 -9.477 -24.581 1.00 66.44 186 ASN A O 1
ATOM 1491 N N . ILE A 1 187 ? 5.556 -10.380 -24.049 1.00 77.19 187 ILE A N 1
ATOM 1492 C CA . ILE A 1 187 ? 6.000 -9.213 -23.253 1.00 77.19 187 ILE A CA 1
ATOM 1493 C C . ILE A 1 187 ? 7.338 -8.661 -23.755 1.00 77.19 187 ILE A C 1
ATOM 1495 O O . ILE A 1 187 ? 8.350 -9.351 -23.758 1.00 77.19 187 ILE A O 1
ATOM 1499 N N . THR A 1 188 ? 7.367 -7.374 -24.104 1.00 86.69 188 THR A N 1
ATOM 1500 C CA . THR A 1 188 ? 8.579 -6.689 -24.586 1.00 86.69 188 THR A CA 1
ATOM 1501 C C . THR A 1 188 ? 9.554 -6.338 -23.454 1.00 86.69 188 THR A C 1
ATOM 1503 O O . THR A 1 188 ? 9.163 -6.210 -22.290 1.00 86.69 188 THR A O 1
ATOM 1506 N N . ALA A 1 189 ? 10.824 -6.075 -23.790 1.00 88.88 189 ALA A N 1
ATOM 1507 C CA . ALA A 1 189 ? 11.831 -5.587 -22.839 1.00 88.88 189 ALA A CA 1
ATOM 1508 C C . ALA A 1 189 ? 11.356 -4.337 -22.068 1.00 88.88 189 ALA A C 1
ATOM 1510 O O . ALA A 1 189 ? 11.476 -4.268 -20.843 1.00 88.88 189 ALA A O 1
ATOM 1511 N N . LYS A 1 190 ? 10.720 -3.387 -22.769 1.00 89.50 190 LYS A N 1
ATOM 1512 C CA . LYS A 1 190 ? 10.122 -2.184 -22.169 1.00 89.50 190 LYS A CA 1
ATOM 1513 C C . LYS A 1 190 ? 9.113 -2.545 -21.083 1.00 89.50 190 LYS A C 1
ATOM 1515 O O . LYS A 1 190 ? 9.175 -2.038 -19.967 1.00 89.50 190 LYS A O 1
ATOM 1520 N N . GLN A 1 191 ? 8.205 -3.468 -21.386 1.00 89.88 191 GLN A N 1
ATOM 1521 C CA . GLN A 1 191 ? 7.171 -3.908 -20.453 1.00 89.88 191 GLN A CA 1
ATOM 1522 C C . GLN A 1 191 ? 7.753 -4.697 -19.270 1.00 89.88 191 GLN A C 1
ATOM 1524 O O . GLN A 1 191 ? 7.274 -4.543 -18.146 1.00 89.88 191 GLN A O 1
ATOM 1529 N N . ARG A 1 192 ? 8.806 -5.502 -19.483 1.00 90.00 192 ARG A N 1
ATOM 1530 C CA . ARG A 1 192 ? 9.531 -6.192 -18.399 1.00 90.00 192 ARG A CA 1
ATOM 1531 C C . ARG A 1 192 ? 10.142 -5.190 -17.418 1.00 90.00 192 ARG A C 1
ATOM 1533 O O . ARG A 1 192 ? 9.931 -5.329 -16.212 1.00 90.00 192 ARG A O 1
ATOM 1540 N N . LEU A 1 193 ? 10.841 -4.169 -17.918 1.00 93.12 193 LEU A N 1
ATOM 1541 C CA . LEU A 1 193 ? 11.411 -3.123 -17.064 1.00 93.12 193 LEU A CA 1
ATOM 1542 C C . LEU A 1 193 ? 10.313 -2.337 -16.347 1.00 93.12 193 LEU A C 1
ATOM 1544 O O . LEU A 1 193 ? 10.416 -2.099 -15.146 1.00 93.12 193 LEU A O 1
ATOM 1548 N N . LEU A 1 194 ? 9.227 -2.007 -17.049 1.00 93.38 194 LEU A N 1
ATOM 1549 C CA . LEU A 1 194 ? 8.098 -1.291 -16.464 1.00 93.38 194 LEU A CA 1
ATOM 1550 C C . LEU A 1 194 ? 7.458 -2.061 -15.304 1.00 93.38 194 LEU A C 1
ATOM 1552 O O . LEU A 1 194 ? 7.165 -1.461 -14.273 1.00 93.38 194 LEU A O 1
ATOM 1556 N N . LYS A 1 195 ? 7.288 -3.386 -15.424 1.00 92.81 195 LYS A N 1
ATOM 1557 C CA . LYS A 1 195 ? 6.792 -4.224 -14.316 1.00 92.81 195 LYS A CA 1
ATOM 1558 C C . LYS A 1 195 ? 7.709 -4.159 -13.095 1.00 92.81 195 LYS A C 1
ATOM 1560 O O . LYS A 1 195 ? 7.216 -4.063 -11.972 1.00 92.81 195 LYS A O 1
ATOM 1565 N N . LEU A 1 196 ? 9.028 -4.201 -13.299 1.00 95.25 196 LEU A N 1
ATOM 1566 C CA . LEU A 1 196 ? 10.001 -4.089 -12.206 1.00 95.25 196 LEU A CA 1
ATOM 1567 C C . LEU A 1 196 ? 9.908 -2.716 -11.533 1.00 95.25 196 LEU A C 1
ATOM 1569 O O . LEU A 1 196 ? 9.807 -2.640 -10.311 1.00 95.25 196 LEU A O 1
ATOM 1573 N N . VAL A 1 197 ? 9.862 -1.639 -12.316 1.00 95.38 197 VAL A N 1
ATOM 1574 C CA . VAL A 1 197 ? 9.715 -0.269 -11.800 1.00 95.38 197 VAL A CA 1
ATOM 1575 C C . VAL A 1 197 ? 8.393 -0.104 -11.043 1.00 95.38 197 VAL A C 1
ATOM 1577 O O . VAL A 1 197 ? 8.378 0.430 -9.934 1.00 95.38 197 VAL A O 1
ATOM 1580 N N . GLN A 1 198 ? 7.289 -0.631 -11.581 1.00 94.25 198 GLN A N 1
ATOM 1581 C CA . GLN A 1 198 ? 5.984 -0.584 -10.926 1.00 94.25 198 GLN A CA 1
ATOM 1582 C C . GLN A 1 198 ? 5.993 -1.344 -9.596 1.00 94.25 198 GLN A C 1
ATOM 1584 O O . GLN A 1 198 ? 5.474 -0.840 -8.601 1.00 94.25 198 GLN A O 1
ATOM 1589 N N . MET A 1 199 ? 6.584 -2.540 -9.558 1.00 95.44 199 MET A N 1
ATOM 1590 C CA . MET A 1 199 ? 6.695 -3.333 -8.333 1.00 95.44 199 MET A CA 1
ATOM 1591 C C . MET A 1 199 ? 7.533 -2.608 -7.274 1.00 95.44 199 MET A C 1
ATOM 1593 O O . MET A 1 199 ? 7.112 -2.528 -6.120 1.00 95.44 199 MET A O 1
ATOM 1597 N N . LYS A 1 200 ? 8.669 -2.023 -7.673 1.00 96.56 200 LYS A N 1
ATOM 1598 C CA . LYS A 1 200 ? 9.539 -1.228 -6.796 1.00 96.56 200 LYS A CA 1
ATOM 1599 C C . LYS A 1 200 ? 8.756 -0.090 -6.129 1.00 96.56 200 LYS A C 1
ATOM 1601 O O . LYS A 1 200 ? 8.714 0.007 -4.902 1.00 96.56 200 LYS A O 1
ATOM 1606 N N . ASP A 1 201 ? 8.049 0.701 -6.935 1.00 95.38 201 ASP A N 1
ATOM 1607 C CA . ASP A 1 201 ? 7.229 1.818 -6.457 1.00 95.38 201 ASP A CA 1
ATOM 1608 C C . ASP A 1 201 ? 6.047 1.355 -5.599 1.00 95.38 201 ASP A C 1
ATOM 1610 O O . ASP A 1 201 ? 5.740 1.975 -4.581 1.00 95.38 201 ASP A O 1
ATOM 1614 N N . ASN A 1 202 ? 5.393 0.251 -5.970 1.00 95.69 202 ASN A N 1
ATOM 1615 C CA . ASN A 1 202 ? 4.298 -0.328 -5.194 1.00 95.69 202 ASN A CA 1
ATOM 1616 C C . ASN A 1 202 ? 4.752 -0.723 -3.788 1.00 95.69 202 ASN A C 1
ATOM 1618 O O . ASN A 1 202 ? 4.051 -0.428 -2.823 1.00 95.69 202 ASN A O 1
ATOM 1622 N N . VAL A 1 203 ? 5.926 -1.345 -3.662 1.00 96.62 203 VAL A N 1
ATOM 1623 C CA . VAL A 1 203 ? 6.510 -1.703 -2.364 1.00 96.62 203 VAL A CA 1
ATOM 1624 C C . VAL A 1 203 ? 6.881 -0.456 -1.561 1.00 96.62 203 VAL A C 1
ATOM 1626 O O . VAL A 1 203 ? 6.636 -0.425 -0.355 1.00 96.62 203 VAL A O 1
ATOM 1629 N N . GLY A 1 204 ? 7.405 0.590 -2.205 1.00 96.56 204 GLY A N 1
ATOM 1630 C CA . GLY A 1 204 ? 7.655 1.881 -1.555 1.00 96.56 204 GLY A CA 1
ATOM 1631 C C . GLY A 1 204 ? 6.390 2.496 -0.943 1.00 96.56 204 GLY A C 1
ATOM 1632 O O . GLY A 1 204 ? 6.371 2.822 0.244 1.00 96.56 204 GLY A O 1
ATOM 1633 N N . ILE A 1 205 ? 5.300 2.569 -1.714 1.00 95.94 205 ILE A N 1
ATOM 1634 C CA . ILE A 1 205 ? 4.012 3.116 -1.245 1.00 95.94 205 ILE A CA 1
ATOM 1635 C C . ILE A 1 205 ? 3.388 2.209 -0.170 1.00 95.94 205 ILE A C 1
ATOM 1637 O O . ILE A 1 205 ? 2.891 2.694 0.846 1.00 95.94 205 ILE A O 1
ATOM 1641 N N . ALA A 1 206 ? 3.435 0.885 -0.353 1.00 97.19 206 ALA A N 1
ATOM 1642 C CA . ALA A 1 206 ? 2.942 -0.067 0.643 1.00 97.19 206 ALA A CA 1
ATOM 1643 C C . ALA A 1 206 ? 3.687 0.071 1.976 1.00 97.19 206 ALA A C 1
ATOM 1645 O O . ALA A 1 206 ? 3.070 -0.012 3.037 1.00 97.19 206 ALA A O 1
ATOM 1646 N N . SER A 1 207 ? 4.995 0.335 1.926 1.00 96.81 207 SER A N 1
ATOM 1647 C CA . SER A 1 207 ? 5.807 0.570 3.121 1.00 96.81 207 SER A CA 1
ATOM 1648 C C . SER A 1 207 ? 5.318 1.805 3.873 1.00 96.81 207 SER A C 1
ATOM 1650 O O . SER A 1 20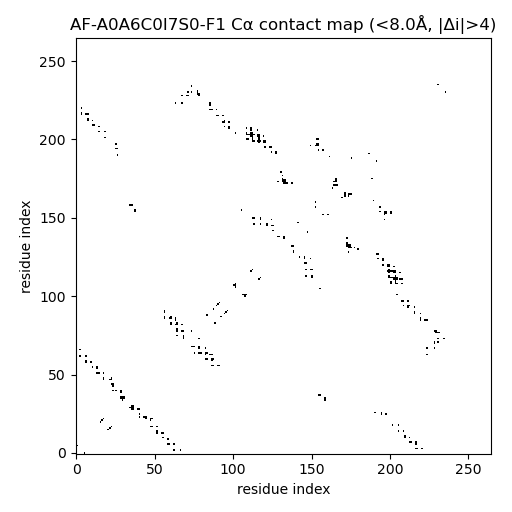7 ? 5.055 1.707 5.070 1.00 96.81 207 SER A O 1
ATOM 1652 N N . TRP A 1 208 ? 5.089 2.930 3.182 1.00 96.31 208 TRP A N 1
ATOM 1653 C CA . TRP A 1 208 ? 4.485 4.123 3.791 1.00 96.31 208 TRP A CA 1
ATOM 1654 C C . TRP A 1 208 ? 3.154 3.818 4.474 1.00 96.31 208 TRP A C 1
ATOM 1656 O O . TRP A 1 208 ? 2.947 4.206 5.622 1.00 96.31 208 TRP A O 1
ATOM 1666 N N . TYR A 1 209 ? 2.271 3.071 3.811 1.00 97.50 209 TYR A N 1
ATOM 1667 C CA . TYR A 1 209 ? 0.975 2.700 4.383 1.00 97.50 209 TYR A CA 1
ATOM 1668 C C . TYR A 1 209 ? 1.132 1.851 5.650 1.00 97.50 209 TYR A C 1
ATOM 1670 O O . TYR A 1 209 ? 0.436 2.095 6.634 1.00 97.50 209 TYR A O 1
ATOM 1678 N N . ILE A 1 210 ? 2.068 0.898 5.661 1.00 97.38 210 ILE A N 1
ATOM 1679 C CA . ILE A 1 210 ? 2.356 0.051 6.827 1.00 97.38 210 ILE A CA 1
ATOM 1680 C C . ILE A 1 210 ? 2.931 0.878 7.983 1.00 97.38 210 ILE A C 1
ATOM 1682 O O . ILE A 1 210 ? 2.449 0.749 9.107 1.00 97.38 210 ILE A O 1
ATOM 1686 N N . TYR A 1 211 ? 3.908 1.756 7.734 1.00 96.50 211 TYR A N 1
ATOM 1687 C CA . TYR A 1 211 ? 4.468 2.628 8.775 1.00 96.50 211 TYR A CA 1
ATOM 1688 C C . TYR A 1 211 ? 3.406 3.556 9.372 1.00 96.50 211 TYR A C 1
ATOM 1690 O O . TYR A 1 211 ? 3.296 3.670 10.596 1.00 96.50 211 TYR A O 1
ATOM 1698 N N . THR A 1 212 ? 2.569 4.156 8.524 1.00 97.25 212 THR A N 1
ATOM 1699 C CA . THR A 1 212 ? 1.438 4.976 8.965 1.00 97.25 212 THR A CA 1
ATOM 1700 C C . THR A 1 212 ? 0.439 4.151 9.779 1.00 97.25 212 THR A C 1
ATOM 1702 O O . THR A 1 212 ? -0.015 4.607 10.825 1.00 97.25 212 THR A O 1
ATOM 1705 N N . ALA A 1 213 ? 0.140 2.911 9.386 1.00 97.56 213 ALA A N 1
ATOM 1706 C CA . ALA A 1 213 ? -0.745 2.038 10.155 1.00 97.56 213 ALA A CA 1
ATOM 1707 C C . ALA A 1 213 ? -0.168 1.633 11.516 1.00 97.56 213 ALA A C 1
ATOM 1709 O O . ALA A 1 213 ? -0.919 1.599 12.490 1.00 97.56 213 ALA A O 1
ATOM 1710 N N . ILE A 1 214 ? 1.140 1.373 11.623 1.00 96.88 214 ILE A N 1
ATOM 1711 C CA . ILE A 1 214 ? 1.799 1.114 12.916 1.00 96.88 214 ILE A CA 1
ATOM 1712 C C . ILE A 1 214 ? 1.608 2.318 13.846 1.00 96.88 214 ILE A C 1
ATOM 1714 O O . ILE A 1 214 ? 1.201 2.152 15.000 1.00 96.88 214 ILE A O 1
ATOM 1718 N N . LEU A 1 215 ? 1.836 3.532 13.335 1.00 96.31 215 LEU A N 1
ATOM 1719 C CA . LEU A 1 215 ? 1.652 4.771 14.091 1.00 96.31 215 LEU A CA 1
ATOM 1720 C C . LEU A 1 215 ? 0.192 4.965 14.529 1.00 96.31 215 LEU A C 1
ATOM 1722 O O . LEU A 1 215 ? -0.072 5.174 15.714 1.00 96.31 215 LEU A O 1
ATOM 1726 N N . ILE A 1 216 ? -0.756 4.861 13.592 1.00 96.62 216 ILE A N 1
ATOM 1727 C CA . ILE A 1 216 ? -2.189 5.043 13.865 1.00 96.62 216 ILE A CA 1
ATOM 1728 C C . ILE A 1 216 ? -2.670 4.014 14.879 1.00 96.62 216 ILE A C 1
ATOM 1730 O O . ILE A 1 216 ? -3.301 4.380 15.864 1.00 96.62 216 ILE A O 1
ATOM 1734 N N . THR A 1 217 ? -2.362 2.735 14.667 1.00 95.31 217 THR A N 1
ATOM 1735 C CA . THR A 1 217 ? -2.834 1.658 15.546 1.00 95.31 217 THR A CA 1
ATOM 1736 C C . THR A 1 217 ? -2.269 1.834 16.954 1.00 95.31 217 THR A C 1
ATOM 1738 O O . THR A 1 217 ? -3.000 1.653 17.925 1.00 95.31 217 THR A O 1
ATOM 1741 N N . SER A 1 218 ? -1.012 2.275 17.084 1.00 94.31 218 SER A N 1
ATOM 1742 C CA . SER A 1 218 ? -0.401 2.578 18.387 1.00 94.31 218 SER A CA 1
ATOM 1743 C C . SER A 1 218 ? -1.124 3.726 19.093 1.00 94.31 218 SER A C 1
ATOM 1745 O O . SER A 1 218 ? -1.475 3.614 20.268 1.00 94.31 218 SER A O 1
ATOM 1747 N N . PHE A 1 219 ? -1.404 4.812 18.367 1.00 94.44 219 PHE A N 1
ATOM 1748 C CA . PHE A 1 219 ? -2.137 5.962 18.896 1.00 94.44 219 PHE A CA 1
ATOM 1749 C C . PHE A 1 219 ? -3.567 5.597 19.313 1.00 94.44 219 PHE A C 1
ATOM 1751 O O . PHE A 1 219 ? -4.005 5.941 20.411 1.00 94.44 219 PHE A O 1
ATOM 1758 N N . VAL A 1 220 ? -4.292 4.879 18.454 1.00 94.50 220 VAL A N 1
ATOM 1759 C CA . VAL A 1 220 ? -5.671 4.448 18.706 1.00 94.50 220 VAL A CA 1
ATOM 1760 C C . VAL A 1 220 ? -5.726 3.512 19.902 1.00 94.50 220 VAL A C 1
ATOM 1762 O O . VAL A 1 220 ? -6.535 3.732 20.798 1.00 94.50 220 VAL A O 1
ATOM 1765 N N . TYR A 1 221 ? -4.842 2.517 19.965 1.00 92.12 221 TYR A N 1
ATOM 1766 C CA . TYR A 1 221 ? -4.785 1.594 21.092 1.00 92.12 221 TYR A CA 1
ATOM 1767 C C . TYR A 1 221 ? -4.506 2.322 22.407 1.00 92.12 221 TYR A C 1
ATOM 1769 O O . TYR A 1 221 ? -5.227 2.117 23.379 1.00 92.12 221 TYR A O 1
ATOM 1777 N N . PHE A 1 222 ? -3.523 3.227 22.423 1.00 91.94 222 PHE A N 1
ATOM 1778 C CA . PHE A 1 222 ? -3.232 4.056 23.590 1.00 91.94 222 PHE A CA 1
ATOM 1779 C C . PHE A 1 222 ? -4.469 4.845 24.041 1.00 91.94 222 PHE A C 1
ATOM 1781 O O . PHE A 1 222 ? -4.854 4.781 25.208 1.00 91.94 222 PHE A O 1
ATOM 1788 N N . LYS A 1 223 ? -5.170 5.505 23.110 1.00 91.00 223 LYS A N 1
ATOM 1789 C CA . LYS A 1 223 ? -6.402 6.240 23.428 1.00 91.00 223 LYS A CA 1
ATOM 1790 C C . LYS A 1 223 ? -7.524 5.346 23.927 1.00 91.00 223 LYS A C 1
ATOM 1792 O O . LYS A 1 223 ? -8.180 5.699 24.904 1.00 91.00 223 LYS A O 1
ATOM 1797 N N . LEU A 1 224 ? -7.739 4.189 23.316 1.00 89.38 224 LEU A N 1
ATOM 1798 C CA . LEU A 1 224 ? -8.756 3.243 23.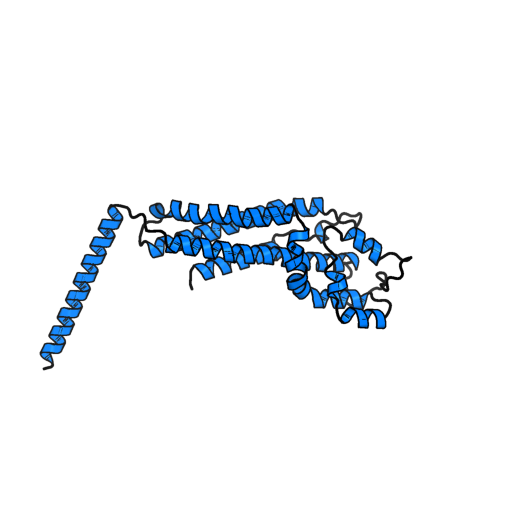766 1.00 89.38 224 LEU A CA 1
ATOM 1799 C C . LEU A 1 224 ? -8.413 2.644 25.137 1.00 89.38 224 LEU A C 1
ATOM 1801 O O . LEU A 1 224 ? -9.318 2.398 25.935 1.00 89.38 224 LEU A O 1
ATOM 1805 N N . ALA A 1 225 ? -7.132 2.441 25.445 1.00 88.31 225 ALA A N 1
ATOM 1806 C CA . ALA A 1 225 ? -6.668 1.966 26.745 1.00 88.31 225 ALA A CA 1
ATOM 1807 C C . ALA A 1 225 ? -6.875 3.018 27.848 1.00 88.31 225 ALA A C 1
ATOM 1809 O O . ALA A 1 225 ? -7.356 2.670 28.928 1.00 88.31 225 ALA A O 1
ATOM 1810 N N . GLU A 1 226 ? -6.615 4.296 27.564 1.00 88.12 226 GLU A N 1
ATOM 1811 C CA . GLU A 1 226 ? -6.837 5.404 28.507 1.00 88.12 226 GLU A CA 1
ATOM 1812 C C . GLU A 1 226 ? -8.312 5.785 28.674 1.00 88.12 226 GLU A C 1
ATOM 1814 O O . GLU A 1 226 ? -8.720 6.259 29.733 1.00 88.12 226 GLU A O 1
ATOM 1819 N N . THR A 1 227 ? -9.130 5.589 27.640 1.00 84.50 227 THR A N 1
ATOM 1820 C CA . THR A 1 227 ? -10.537 6.004 27.673 1.00 84.50 227 THR A CA 1
ATOM 1821 C C . THR A 1 227 ? -11.331 5.165 28.675 1.00 84.50 227 THR A C 1
ATOM 1823 O O . THR A 1 227 ? -11.306 3.930 28.636 1.00 84.50 227 THR A O 1
ATOM 1826 N N . GLY A 1 228 ? -12.048 5.843 29.576 1.00 77.12 228 GLY A N 1
ATOM 1827 C CA . GLY A 1 228 ? -12.989 5.218 30.505 1.00 77.12 228 GLY A CA 1
ATOM 1828 C C . GLY A 1 228 ? -14.254 4.709 29.805 1.00 77.12 228 GLY A C 1
ATOM 1829 O O . GLY A 1 228 ? -14.577 5.123 28.696 1.00 77.12 228 GLY A O 1
ATOM 1830 N N . CYS A 1 229 ? -14.985 3.808 30.455 1.00 78.44 229 CYS A N 1
ATOM 1831 C CA . CYS A 1 229 ? -16.223 3.254 29.909 1.00 78.44 229 CYS A CA 1
ATOM 1832 C C . CYS A 1 229 ? -17.415 4.184 30.173 1.00 78.44 229 CYS A C 1
ATOM 1834 O O . CYS A 1 229 ? -17.652 4.575 31.316 1.00 78.44 229 CYS A O 1
ATOM 1836 N N . SER A 1 230 ? -18.198 4.495 29.139 1.00 67.31 230 SER A N 1
ATOM 1837 C CA . SER A 1 230 ? -19.501 5.153 29.277 1.00 67.31 230 SER A CA 1
ATOM 1838 C C . SER A 1 230 ? -20.574 4.095 29.546 1.00 67.31 230 SER A C 1
ATOM 1840 O O . SER A 1 230 ? -21.144 3.537 28.614 1.00 67.31 230 SER A O 1
ATOM 1842 N N . LEU A 1 231 ? -20.798 3.774 30.823 1.00 67.25 231 LEU A N 1
ATOM 1843 C CA . LEU A 1 231 ? -21.804 2.792 31.248 1.00 67.25 231 LEU A CA 1
ATOM 1844 C C . LEU A 1 231 ? -23.182 3.444 31.402 1.00 67.25 231 LEU A C 1
ATOM 1846 O O . LEU A 1 231 ? -23.297 4.513 32.009 1.00 67.25 231 LEU A O 1
ATOM 1850 N N . SER A 1 232 ? -24.233 2.779 30.916 1.00 69.19 232 SER A N 1
ATOM 1851 C CA . SER A 1 232 ? -25.613 3.181 31.210 1.00 69.19 232 SER A CA 1
ATOM 1852 C C . SER A 1 232 ? -25.981 2.870 32.676 1.00 69.19 232 SER A C 1
ATOM 1854 O O . SER A 1 232 ? -25.400 1.961 33.279 1.00 69.19 232 SER A O 1
ATOM 1856 N N . PRO A 1 233 ? -26.963 3.568 33.280 1.00 71.94 233 PRO A N 1
ATOM 1857 C CA . PRO A 1 233 ? -27.439 3.260 34.633 1.00 71.94 233 PRO A CA 1
ATOM 1858 C C . PRO A 1 233 ? -27.879 1.798 34.816 1.00 71.94 233 PRO A C 1
ATOM 1860 O O . PRO A 1 233 ? -27.608 1.188 35.852 1.00 71.94 233 PRO A O 1
ATOM 1863 N N . GLU A 1 234 ? -28.514 1.208 33.802 1.00 73.00 234 GLU A N 1
ATOM 1864 C CA . GLU A 1 234 ? -28.933 -0.197 33.799 1.00 73.00 234 GLU A CA 1
ATOM 1865 C C . GLU A 1 234 ? -27.730 -1.145 33.821 1.00 73.00 234 GLU A C 1
ATOM 1867 O O . GLU A 1 234 ? -27.746 -2.142 34.539 1.00 73.00 234 GLU A O 1
ATOM 1872 N N . GLN A 1 235 ? -26.661 -0.810 33.094 1.00 69.94 235 GLN A N 1
ATOM 1873 C CA . GLN A 1 235 ? -25.425 -1.597 33.064 1.00 69.94 235 GLN A CA 1
ATOM 1874 C C . GLN A 1 235 ? -24.648 -1.505 34.372 1.00 69.94 235 GLN A C 1
ATOM 1876 O O . GLN A 1 235 ? -24.076 -2.497 34.816 1.00 69.94 235 GLN A O 1
ATOM 1881 N N . ILE A 1 236 ? -24.641 -0.335 35.017 1.00 73.38 236 ILE A N 1
ATOM 1882 C CA . ILE A 1 236 ? -24.044 -0.174 36.349 1.00 73.38 236 ILE A CA 1
ATOM 1883 C C . ILE A 1 236 ? -24.746 -1.107 37.337 1.00 73.38 236 ILE A C 1
ATOM 1885 O O . ILE A 1 236 ? -24.081 -1.805 38.102 1.00 73.38 236 ILE A O 1
ATOM 1889 N N . LYS A 1 237 ? -26.081 -1.168 37.278 1.00 79.75 237 LYS A N 1
ATOM 1890 C CA . LYS A 1 237 ? -26.873 -2.071 38.114 1.00 79.75 237 LYS A CA 1
ATOM 1891 C C . LYS A 1 237 ? -26.591 -3.540 37.799 1.00 79.75 237 LYS A C 1
ATOM 1893 O O . LYS A 1 237 ? -26.328 -4.307 38.717 1.00 79.75 237 LYS A O 1
ATOM 1898 N N . GLU A 1 238 ? -26.574 -3.926 36.524 1.00 81.38 238 GLU A N 1
ATOM 1899 C CA . GLU A 1 238 ? -26.292 -5.313 36.130 1.00 81.38 238 GLU A CA 1
ATOM 1900 C C . GLU A 1 238 ? -24.885 -5.763 36.559 1.00 81.38 238 GLU A C 1
ATOM 1902 O O . GLU A 1 238 ? -24.713 -6.866 37.082 1.00 81.38 238 GLU A O 1
ATOM 1907 N N . ASN A 1 239 ? -23.878 -4.905 36.378 1.00 79.50 239 ASN A N 1
ATOM 1908 C CA . ASN A 1 239 ? -22.502 -5.191 36.780 1.00 79.50 239 ASN A CA 1
ATOM 1909 C C . ASN A 1 239 ? -22.366 -5.293 38.302 1.00 79.50 239 ASN A C 1
ATOM 1911 O O . ASN A 1 239 ? -21.665 -6.179 38.792 1.00 79.50 239 ASN A O 1
ATOM 1915 N N . HIS A 1 240 ? -23.062 -4.434 39.051 1.00 84.62 240 HIS A N 1
ATOM 1916 C CA . HIS A 1 240 ? -23.111 -4.524 40.507 1.00 84.62 240 HIS A CA 1
ATOM 1917 C C . HIS A 1 240 ? -23.765 -5.836 40.966 1.00 84.62 240 HIS A C 1
ATOM 1919 O O . HIS A 1 240 ? -23.190 -6.554 41.781 1.00 84.62 240 HIS A O 1
ATOM 1925 N N . ASP A 1 241 ? -24.905 -6.208 40.380 1.00 88.88 241 ASP A N 1
ATOM 1926 C CA . ASP A 1 241 ? -25.616 -7.448 40.709 1.00 88.88 241 ASP A CA 1
ATOM 1927 C C . ASP A 1 241 ? -24.779 -8.699 40.379 1.00 88.88 241 ASP A C 1
ATOM 1929 O O . ASP A 1 241 ? -24.791 -9.678 41.132 1.00 88.88 241 ASP A O 1
ATOM 1933 N N . LYS A 1 242 ? -24.029 -8.688 39.266 1.00 86.94 242 LYS A N 1
ATOM 1934 C CA . LYS A 1 242 ? -23.068 -9.753 38.922 1.00 86.94 242 LYS A CA 1
ATOM 1935 C C . LYS A 1 242 ? -21.938 -9.848 39.943 1.00 86.94 242 LYS A C 1
ATOM 1937 O O . LYS A 1 242 ? -21.648 -10.951 40.400 1.00 86.94 242 LYS A O 1
ATOM 1942 N N . TYR A 1 243 ? -21.348 -8.714 40.320 1.00 86.75 243 TYR A N 1
ATOM 1943 C CA . TYR A 1 243 ? -20.271 -8.665 41.309 1.00 86.75 243 TYR A CA 1
ATOM 1944 C C . TYR A 1 243 ? -20.719 -9.236 42.660 1.00 86.75 243 TYR A C 1
ATOM 1946 O O . TYR A 1 243 ? -20.038 -10.097 43.214 1.00 86.75 243 TYR A O 1
ATOM 1954 N N . VAL A 1 244 ? -21.896 -8.831 43.151 1.00 92.38 244 VAL A N 1
ATOM 1955 C CA . VAL A 1 244 ? -22.460 -9.348 44.410 1.00 92.38 244 VAL A CA 1
ATOM 1956 C C . VAL A 1 244 ? -22.652 -10.867 44.338 1.00 92.38 244 VAL A C 1
ATOM 1958 O O . VAL A 1 244 ? -22.231 -11.584 45.244 1.00 92.38 244 VAL A O 1
ATOM 1961 N N . LYS A 1 245 ? -23.202 -11.394 43.235 1.00 91.50 245 LYS A N 1
ATOM 1962 C CA . LYS A 1 245 ? -23.390 -12.846 43.051 1.00 91.50 245 LYS A CA 1
ATOM 1963 C C . LYS A 1 245 ? -22.075 -13.625 43.005 1.00 91.50 245 LYS A C 1
ATOM 1965 O O . LYS A 1 245 ? -21.999 -14.723 43.558 1.00 91.50 245 LYS A O 1
ATOM 1970 N N . GLU A 1 246 ? -21.051 -13.097 42.338 1.00 90.62 246 GLU A N 1
ATOM 1971 C CA . GLU A 1 246 ? -19.722 -13.721 42.318 1.00 90.62 246 GLU A CA 1
ATOM 1972 C C . GLU A 1 246 ? -19.070 -13.711 43.698 1.00 90.62 246 GLU A C 1
ATOM 1974 O O . GLU A 1 246 ? -18.474 -14.714 44.099 1.00 90.62 246 GLU A O 1
ATOM 1979 N N . GLN A 1 247 ? -19.219 -12.615 44.441 1.00 90.38 247 GLN A N 1
ATOM 1980 C CA . GLN A 1 247 ? -18.695 -12.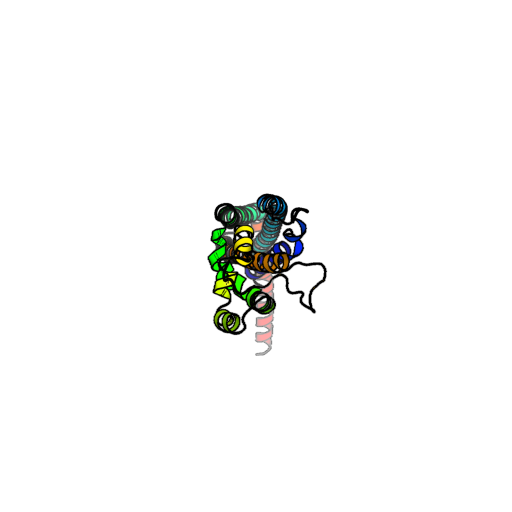495 45.793 1.00 90.38 247 GLN A CA 1
ATOM 1981 C C . GLN A 1 247 ? -19.352 -13.521 46.723 1.00 90.38 247 GLN A C 1
ATOM 1983 O O . GLN A 1 247 ? -18.653 -14.318 47.341 1.00 90.38 247 GLN A O 1
ATOM 1988 N N . GLU A 1 248 ? -20.683 -13.621 46.706 1.00 92.69 248 GLU A N 1
ATOM 1989 C CA . GLU A 1 248 ? -21.413 -14.636 47.474 1.00 92.69 248 GLU A CA 1
ATOM 1990 C C . GLU A 1 248 ? -21.003 -16.072 47.104 1.00 92.69 248 GLU A C 1
ATOM 1992 O O . GLU A 1 248 ? -20.919 -16.950 47.968 1.00 92.69 248 GLU A O 1
ATOM 1997 N N . ALA A 1 249 ? -20.760 -16.347 45.818 1.00 90.38 249 ALA A N 1
ATOM 1998 C CA . ALA A 1 249 ? -20.318 -17.663 45.364 1.00 90.38 249 ALA A CA 1
ATOM 1999 C C . ALA A 1 249 ? -18.893 -17.990 45.841 1.00 90.38 249 ALA A C 1
ATOM 2001 O O . ALA A 1 249 ? -18.616 -19.134 46.217 1.00 90.38 249 ALA A O 1
ATOM 2002 N N . ASN A 1 250 ? -17.998 -17.003 45.841 1.00 89.62 250 ASN A N 1
ATOM 2003 C CA . ASN A 1 250 ? -16.631 -17.154 46.329 1.00 89.62 250 ASN A CA 1
ATOM 2004 C C . ASN A 1 250 ? -16.592 -17.320 47.848 1.00 89.62 250 ASN A C 1
ATOM 2006 O O . ASN A 1 250 ? -15.932 -18.243 48.323 1.00 89.62 250 ASN A O 1
ATOM 2010 N N . ASP A 1 251 ? -17.369 -16.535 48.591 1.00 91.12 251 ASP A N 1
ATOM 2011 C CA . ASP A 1 251 ? -17.479 -16.638 50.048 1.00 91.12 251 ASP A CA 1
ATOM 2012 C C . ASP A 1 251 ? -18.020 -18.011 50.464 1.00 91.12 251 ASP A C 1
ATOM 2014 O O . ASP A 1 251 ? -17.470 -18.660 51.356 1.00 91.12 251 ASP A O 1
ATOM 2018 N N . LYS A 1 252 ? -19.040 -18.524 49.758 1.00 89.38 252 LYS A N 1
ATOM 2019 C CA . LYS A 1 252 ? -19.548 -19.892 49.966 1.00 89.38 252 LYS A CA 1
ATOM 2020 C C . LYS A 1 252 ? -18.468 -20.938 49.720 1.00 89.38 252 LYS A C 1
ATOM 2022 O O . LYS A 1 252 ? -18.290 -21.815 50.562 1.00 89.38 252 LYS A O 1
ATOM 2027 N N . LYS A 1 253 ? -17.717 -20.834 48.616 1.00 86.62 253 LYS A N 1
ATOM 2028 C CA . LYS A 1 253 ? -16.598 -21.745 48.314 1.00 86.62 253 LYS A CA 1
ATOM 2029 C C . LYS A 1 253 ? -15.527 -21.699 49.403 1.00 86.62 253 LYS A C 1
ATOM 2031 O O . LYS A 1 253 ? -15.065 -22.755 49.839 1.00 86.62 253 LYS A O 1
ATOM 2036 N N . GLN A 1 254 ? -15.171 -20.508 49.877 1.00 83.62 254 GLN A N 1
ATOM 2037 C CA . GLN A 1 254 ? -14.178 -20.307 50.933 1.00 83.62 254 GLN A CA 1
ATOM 2038 C C . GLN A 1 254 ? -14.651 -20.871 52.278 1.00 83.62 254 GLN A C 1
ATOM 2040 O O . GLN A 1 254 ? -13.886 -21.555 52.956 1.00 83.62 254 GLN A O 1
ATOM 2045 N N . ALA A 1 255 ? -15.924 -20.680 52.631 1.00 83.31 255 ALA A N 1
ATOM 2046 C CA . ALA A 1 255 ? -16.528 -21.262 53.826 1.00 83.31 255 ALA A CA 1
ATOM 2047 C C . ALA A 1 255 ? -16.542 -22.800 53.774 1.00 83.31 255 ALA A C 1
ATOM 2049 O O . ALA A 1 255 ? -16.169 -23.455 54.751 1.00 83.31 255 ALA A O 1
ATOM 2050 N N . SER A 1 256 ? -16.888 -23.396 52.627 1.00 81.38 256 SER A N 1
ATOM 2051 C CA . SER A 1 256 ? -16.806 -24.852 52.433 1.00 81.38 256 SER A CA 1
ATOM 2052 C C . SER A 1 256 ? -15.364 -25.384 52.452 1.00 81.38 256 SER A C 1
ATOM 2054 O O . SER A 1 256 ? -15.109 -26.451 53.003 1.00 81.38 256 SER A O 1
ATOM 2056 N N . ALA A 1 257 ? -14.390 -24.634 51.928 1.00 79.19 257 ALA A N 1
ATOM 2057 C CA . ALA A 1 257 ? -12.978 -25.022 51.973 1.00 79.19 257 ALA A CA 1
ATOM 2058 C C . ALA A 1 257 ? -12.390 -24.941 53.395 1.00 79.19 257 ALA A C 1
ATOM 2060 O O . ALA A 1 257 ? -11.612 -25.806 53.802 1.00 79.19 257 ALA A O 1
ATOM 2061 N N . ASN A 1 258 ? -12.783 -23.929 54.171 1.00 79.56 258 ASN A N 1
ATOM 2062 C CA . ASN A 1 258 ? -12.341 -23.760 55.555 1.00 79.56 258 ASN A CA 1
ATOM 2063 C C . ASN A 1 258 ? -12.970 -24.803 56.492 1.00 79.56 258 ASN A C 1
ATOM 2065 O O . ASN A 1 258 ? -12.278 -25.338 57.356 1.00 79.56 258 ASN A O 1
ATOM 2069 N N . SER A 1 259 ? -14.244 -25.150 56.293 1.00 75.00 259 SER A N 1
ATOM 2070 C CA . SER A 1 259 ? -14.910 -26.225 57.048 1.00 75.00 259 SER A CA 1
ATOM 2071 C C . SER A 1 259 ? -14.367 -27.620 56.706 1.00 75.00 259 SER A C 1
ATOM 2073 O O . SER A 1 259 ? -14.212 -28.452 57.601 1.00 75.00 259 SER A O 1
ATOM 2075 N N . ALA A 1 260 ? -13.970 -27.863 55.453 1.00 72.12 260 ALA A N 1
ATOM 2076 C CA . ALA A 1 260 ? -13.254 -29.084 55.071 1.00 72.12 260 ALA A CA 1
ATOM 2077 C C . ALA A 1 260 ? -11.858 -29.185 55.720 1.00 72.12 260 ALA A C 1
ATOM 2079 O O . ALA A 1 260 ? -11.443 -30.264 56.125 1.00 72.12 260 ALA A O 1
ATOM 2080 N N . LYS A 1 261 ? -11.134 -28.067 55.882 1.00 71.50 261 LYS A N 1
ATOM 2081 C CA . LYS A 1 261 ? -9.854 -28.049 56.618 1.00 71.50 261 LYS A CA 1
ATOM 2082 C C . LYS A 1 261 ? -10.019 -28.264 58.123 1.00 71.50 261 LYS A C 1
ATOM 2084 O O . LYS A 1 261 ? -9.185 -28.927 58.725 1.00 71.50 261 LYS A O 1
ATOM 2089 N N . ALA A 1 262 ? -11.074 -27.720 58.728 1.00 68.12 262 ALA A N 1
ATOM 2090 C CA . ALA A 1 262 ? -11.333 -27.857 60.163 1.00 68.12 262 ALA A CA 1
ATOM 2091 C C . ALA A 1 262 ? -11.771 -29.272 60.582 1.00 68.12 262 ALA A C 1
ATOM 2093 O O . ALA A 1 262 ? -11.678 -29.601 61.754 1.00 68.12 262 ALA A O 1
ATOM 2094 N N . SER A 1 263 ? -12.243 -30.097 59.643 1.00 64.50 263 SER A N 1
ATOM 2095 C CA . SER A 1 263 ? -12.641 -31.494 59.883 1.00 64.50 263 SER A CA 1
ATOM 2096 C C . SER A 1 263 ? -11.514 -32.512 59.652 1.00 64.50 263 SER A C 1
ATOM 2098 O O . SER A 1 263 ? -11.716 -33.704 59.870 1.00 64.50 263 SER A O 1
ATOM 2100 N N . LEU A 1 264 ? -10.335 -32.052 59.215 1.00 57.34 264 LEU A N 1
ATOM 2101 C CA . LEU A 1 264 ? -9.127 -32.861 58.999 1.00 57.34 264 LEU A CA 1
ATOM 2102 C C . LEU A 1 264 ? -8.076 -32.715 60.119 1.00 57.34 264 LEU A C 1
ATOM 2104 O O . LEU A 1 264 ? -7.078 -33.431 60.085 1.00 57.34 264 LEU A O 1
ATOM 2108 N N . ASN A 1 265 ? -8.299 -31.816 61.086 1.00 48.31 265 ASN A N 1
ATOM 2109 C CA . ASN A 1 265 ? -7.501 -31.643 62.310 1.00 48.31 265 ASN A CA 1
ATOM 2110 C C . ASN A 1 265 ? -8.296 -32.118 63.526 1.00 48.31 265 ASN A C 1
ATOM 2112 O O . ASN A 1 265 ? -7.649 -32.574 64.493 1.00 48.31 265 ASN A O 1
#

Sequence (265 aa):
MDIYLIALIVFIVLTIIYFVVLKPDILKQIPESGIIDVEAYKTSAYPKLAIFVVAVCISQFILNTAYLNTKCSGATKDNIGTAALYTFLPWLFFLGITITMEIIYPEFKSPFSNVFGFFAVSGGATKFFTDYGKKKDFITEMCNDISVLINPITIENFEDTWVVLNDENNKVNFDFTKKIEDEDENITAKQRLLKLVQMKDNVGIASWYIYTAILITSFVYFKLAETGCSLSPEQIKENHDKYVKEQEANDKKQASANSAKASLN

Organism: NCBI:txid1070528

Radius of gyration: 28.51 Å; Cα contacts (8 Å, |Δi|>4): 219; chains: 1; bounding box: 62×48×93 Å

Solvent-accessible surface area (backbone atoms only — not comparable to full-atom values): 14908 Å² total; per-residue (Å²): 130,60,67,67,59,52,52,51,51,54,47,52,52,52,50,49,45,35,66,74,67,58,44,67,60,68,76,83,55,44,48,97,84,73,56,79,48,62,65,62,50,50,62,66,30,49,66,48,50,52,52,47,53,52,52,47,51,53,54,46,30,53,51,44,36,52,50,49,36,69,75,52,78,52,67,65,81,62,46,43,64,59,22,44,53,58,28,51,52,53,49,52,51,55,51,44,49,54,53,49,49,43,71,78,35,69,70,69,33,43,75,39,16,56,48,58,5,37,63,76,30,44,70,61,49,50,50,53,55,54,75,29,37,69,40,71,67,61,44,57,65,39,65,76,48,53,58,77,65,56,53,82,47,40,79,90,52,36,67,66,50,47,53,61,58,66,35,86,90,45,93,57,57,54,41,80,82,64,84,61,97,88,56,66,93,88,63,52,67,70,55,54,51,48,52,44,36,50,50,16,47,49,42,6,47,50,46,53,53,50,55,50,47,55,53,46,52,52,53,36,50,52,50,60,69,71,51,77,74,71,74,52,75,68,51,53,50,52,52,49,56,50,50,53,52,52,49,54,53,49,52,51,52,51,53,54,53,52,52,57,54,63,74,74,112